Protein AF-A0A2V2UPK4-F1 (afdb_monomer_lite)

Organism: Trypanosoma cruzi (NCBI:txid5693)

Sequence (322 aa):
MGRGPHHDGTRHGKEGRGIFRGRRGATRPYENVDGCGICCGDCSGDVADASFARGYATRARDALQEKCIRLAFRRAFPHNNRVRVHTTFLTLAGVDFILVERTITGCDDAVYRANRDVWEHVPRGQASVLIADPGEGAPRLVATLQGLRKFGQFDAPYGVVCGTPVVAVALEAIDGDCGHVTAFAHDGERFWLVGTKDVHMLVRFDVPEEDLALYGGDEGVSWRAAVPKRVASVWRDTLRALPEGRAAALHDYLSTTGRTACFDGILRECGHLVDHGPRETLRFYAVTCRGATPHEGLCADPASSMAALQSFGLDVVTPQPQ

InterPro domains:
  IPR057680 Domain of unknown function DUF7920 [PF25536] (61-321)

Foldseek 3Di:
DDDDDDDDDDDDDDDDDDDDDDDDDDDDDDDDDDDDDDDDDDDPPPVVVVVVVVVVVVVVVVVLLVLVQCVQAVDDDPPDPQWDWDWDWDADPNFTKIKIWIAGDDDPLVSCQVDVVCLQGPAQTWMWIWTDDPPPDRIHTFAIWHAFRDDDPPPRPRDDPAPDDDFDKDWDDDQFFKKKWAWADDPNWIWIWIFGSGDTFIATLLRDVVSLVRQDDDDPDDPRSVRRSVRSVQVNVQLVPWPPCLSVVVNCVRHVQSKMWMWGWPDPPPPGPDPPDDDIHTETQFIAGPPDGSHNDRGPDRQVGQVVCVVSVHHYTHMDTD

Structure (mmCIF, N/CA/C/O backbone):
data_AF-A0A2V2UPK4-F1
#
_entry.id   AF-A0A2V2UPK4-F1
#
loop_
_atom_site.group_PDB
_atom_site.id
_atom_site.type_symbol
_atom_site.label_atom_id
_atom_site.label_alt_id
_atom_site.label_comp_id
_atom_site.label_asym_id
_atom_site.label_entity_id
_atom_site.label_seq_id
_atom_site.pdbx_PDB_ins_code
_atom_site.Cartn_x
_atom_site.Cartn_y
_atom_site.Cartn_z
_atom_site.occupancy
_atom_site.B_iso_or_equiv
_atom_site.auth_seq_id
_atom_site.auth_comp_id
_atom_site.auth_asym_id
_atom_site.auth_atom_id
_atom_site.pdbx_PDB_model_num
ATOM 1 N N . MET A 1 1 ? 60.854 22.303 -32.333 1.00 34.56 1 MET A N 1
ATOM 2 C CA . MET A 1 1 ? 60.617 23.703 -32.755 1.00 34.56 1 MET A CA 1
ATOM 3 C C . MET A 1 1 ? 59.104 23.887 -32.810 1.00 34.56 1 MET A C 1
ATOM 5 O O . MET A 1 1 ? 58.491 23.052 -33.446 1.00 34.56 1 MET A O 1
ATOM 9 N N . GLY A 1 2 ? 58.393 24.808 -32.164 1.00 32.81 2 GLY A N 1
ATOM 10 C CA . GLY A 1 2 ? 58.621 25.817 -31.124 1.00 32.81 2 GLY A CA 1
ATOM 11 C C . GLY A 1 2 ? 57.217 26.222 -30.606 1.00 32.81 2 GLY A C 1
ATOM 12 O O . GLY A 1 2 ? 56.290 26.274 -31.401 1.00 32.81 2 GLY A O 1
ATOM 13 N N . ARG A 1 3 ? 57.004 26.181 -29.281 1.00 29.84 3 ARG A N 1
ATOM 14 C CA . ARG A 1 3 ? 56.559 27.261 -28.356 1.00 29.84 3 ARG A CA 1
ATOM 15 C C . ARG A 1 3 ? 55.213 27.973 -28.652 1.00 29.84 3 ARG A C 1
ATOM 17 O O . ARG A 1 3 ? 55.019 28.498 -29.736 1.00 29.84 3 ARG A O 1
ATOM 24 N N . GLY A 1 4 ? 54.349 28.011 -27.619 1.00 28.00 4 GLY A N 1
ATOM 25 C CA . GLY A 1 4 ? 53.019 28.664 -27.548 1.00 28.00 4 GLY A CA 1
ATOM 26 C C . GLY A 1 4 ? 53.036 30.206 -27.474 1.00 28.00 4 GLY A C 1
ATOM 27 O O . GLY A 1 4 ? 54.005 30.792 -27.956 1.00 28.00 4 GLY A O 1
ATOM 28 N N . PRO A 1 5 ? 52.018 30.880 -26.876 1.00 42.81 5 PRO A N 1
ATOM 29 C CA . PRO A 1 5 ? 51.731 30.739 -25.435 1.00 42.81 5 PRO A CA 1
ATOM 30 C C . PRO A 1 5 ? 50.242 30.800 -24.985 1.00 42.81 5 PRO A C 1
ATOM 32 O O . PRO A 1 5 ? 49.326 31.057 -25.759 1.00 42.81 5 PRO A O 1
ATOM 35 N N . HIS A 1 6 ? 50.062 30.559 -23.678 1.00 33.62 6 HIS A N 1
ATOM 36 C CA . HIS A 1 6 ? 48.884 30.775 -22.818 1.00 33.62 6 HIS A CA 1
ATOM 37 C C . HIS A 1 6 ? 48.591 32.262 -22.518 1.00 33.62 6 HIS A C 1
ATOM 3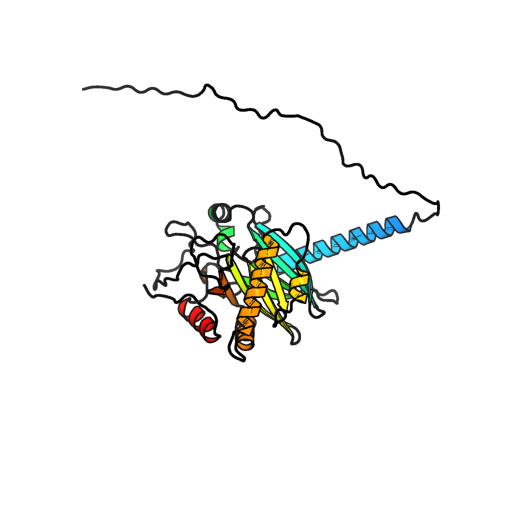9 O O . HIS A 1 6 ? 49.529 33.049 -22.525 1.00 33.62 6 HIS A O 1
ATOM 45 N N . HIS A 1 7 ? 47.339 32.585 -22.143 1.00 31.38 7 HIS A N 1
ATOM 46 C CA . HIS A 1 7 ? 46.872 33.452 -21.020 1.00 31.38 7 HIS A CA 1
ATOM 47 C C . HIS A 1 7 ? 45.317 33.420 -21.029 1.00 31.38 7 HIS A C 1
ATOM 49 O O . HIS A 1 7 ? 44.731 33.524 -22.099 1.00 31.38 7 HIS A O 1
ATOM 55 N N . ASP A 1 8 ? 44.582 32.980 -20.000 1.00 28.95 8 ASP A N 1
ATOM 56 C CA . ASP A 1 8 ? 44.314 33.504 -18.641 1.00 28.95 8 ASP A CA 1
ATOM 57 C C . ASP A 1 8 ? 43.308 34.683 -18.581 1.00 28.95 8 ASP A C 1
ATOM 59 O O . ASP A 1 8 ? 43.414 35.634 -19.348 1.00 28.95 8 ASP A O 1
ATOM 63 N N . GLY A 1 9 ? 42.365 34.620 -17.627 1.00 25.42 9 GLY A N 1
ATOM 64 C CA . GLY A 1 9 ? 41.727 35.809 -17.038 1.00 25.42 9 GLY A CA 1
ATOM 65 C C . GLY A 1 9 ? 40.275 36.188 -17.397 1.00 25.42 9 GLY A C 1
ATOM 66 O O . GLY A 1 9 ? 40.021 36.954 -18.314 1.00 25.42 9 GLY A O 1
ATOM 67 N N . THR A 1 10 ? 39.341 35.786 -16.524 1.00 25.92 10 THR A N 1
ATOM 68 C CA . THR A 1 10 ? 38.314 36.627 -15.840 1.00 25.92 10 THR A CA 1
ATOM 69 C C . THR A 1 10 ? 37.353 37.596 -16.576 1.00 25.92 10 THR A C 1
ATOM 71 O O . THR A 1 10 ? 37.727 38.666 -17.026 1.00 25.92 10 THR A O 1
ATOM 74 N N . ARG A 1 11 ? 36.050 37.286 -16.411 1.00 28.55 11 ARG A N 1
ATOM 75 C CA . ARG A 1 11 ? 34.909 38.108 -15.909 1.00 28.55 11 ARG A CA 1
ATOM 76 C C . ARG A 1 11 ? 34.604 39.540 -16.435 1.00 28.55 11 ARG A C 1
ATOM 78 O O . ARG A 1 11 ? 35.336 40.483 -16.185 1.00 28.55 11 ARG A O 1
ATOM 85 N N . HIS A 1 12 ? 33.310 39.667 -16.789 1.00 26.67 12 HIS A N 1
ATOM 86 C CA . HIS A 1 12 ? 32.324 40.750 -16.532 1.00 26.67 12 HIS A CA 1
ATOM 87 C C . HIS A 1 12 ? 32.040 41.852 -17.577 1.00 26.67 12 HIS A C 1
ATOM 89 O O . HIS A 1 12 ? 32.907 42.626 -17.951 1.00 26.67 12 HIS A O 1
ATOM 95 N N . GLY A 1 13 ? 30.732 42.024 -17.851 1.00 24.09 13 GLY A N 1
ATOM 96 C CA . GLY A 1 13 ? 30.079 43.268 -18.304 1.00 24.09 13 GLY A CA 1
ATOM 97 C C . GLY A 1 13 ? 29.045 43.033 -19.415 1.00 24.09 13 GLY A C 1
ATOM 98 O O . GLY A 1 13 ? 29.449 42.741 -20.525 1.00 24.09 13 GLY A O 1
ATOM 99 N N . LYS A 1 14 ? 27.733 42.974 -19.102 1.00 26.72 14 LYS A N 1
ATOM 100 C CA . LYS A 1 14 ? 26.709 44.036 -19.343 1.00 26.72 14 LYS A CA 1
ATOM 101 C C . LYS A 1 14 ? 26.307 44.124 -20.835 1.00 26.72 14 LYS A C 1
ATOM 103 O O . LYS A 1 14 ? 27.166 44.337 -21.661 1.00 26.72 14 LYS A O 1
ATOM 108 N N . GLU A 1 15 ? 25.066 43.906 -21.280 1.00 26.45 15 GLU A N 1
ATOM 109 C CA . GLU A 1 15 ? 23.778 44.514 -20.905 1.00 26.45 15 GLU A CA 1
ATOM 110 C C . GLU A 1 15 ? 22.612 43.684 -21.490 1.00 26.45 15 GLU A C 1
ATOM 112 O O . GLU A 1 15 ? 22.689 43.199 -22.610 1.00 26.45 15 GLU A O 1
ATOM 117 N N . GLY A 1 16 ? 21.513 43.507 -20.756 1.00 28.16 16 GLY A N 1
ATOM 118 C CA . GLY A 1 16 ? 20.231 44.050 -21.214 1.00 28.16 16 GLY A CA 1
ATOM 119 C C . GLY A 1 16 ? 19.116 43.720 -20.219 1.00 28.16 16 GLY A C 1
ATOM 120 O O . GLY A 1 16 ? 18.915 42.568 -19.846 1.00 28.16 16 GLY A O 1
ATOM 121 N N . ARG A 1 17 ? 18.466 44.771 -19.710 1.00 30.61 17 ARG A N 1
ATOM 122 C CA . ARG A 1 17 ? 17.548 44.793 -18.562 1.00 30.61 17 ARG A CA 1
ATOM 123 C C . ARG A 1 17 ? 16.091 44.623 -18.995 1.00 30.61 17 ARG A C 1
ATOM 125 O O . ARG A 1 17 ? 15.683 45.206 -19.990 1.00 30.61 17 ARG A O 1
ATOM 132 N N . GLY A 1 18 ? 15.302 43.977 -18.133 1.00 25.77 18 GLY A N 1
ATOM 133 C CA . GLY A 1 18 ? 13.841 43.889 -18.215 1.00 25.77 18 GLY A CA 1
ATOM 134 C C . GLY A 1 18 ? 13.170 43.752 -16.839 1.00 25.77 18 GLY A C 1
ATOM 135 O O . GLY A 1 18 ? 12.672 42.694 -16.501 1.00 25.77 18 GLY A O 1
ATOM 136 N N . ILE A 1 19 ? 13.239 44.824 -16.042 1.00 32.66 19 ILE A N 1
ATOM 137 C CA . ILE A 1 19 ? 12.237 45.329 -15.074 1.00 32.66 19 ILE A CA 1
ATOM 138 C C . ILE A 1 19 ? 11.543 44.322 -14.124 1.00 32.66 19 ILE A C 1
ATOM 140 O O . ILE A 1 19 ? 10.483 43.798 -14.432 1.00 32.66 19 ILE A O 1
ATOM 144 N N . PHE A 1 20 ? 12.007 44.261 -12.868 1.00 28.72 20 PHE A N 1
ATOM 145 C CA . PHE A 1 20 ? 11.112 44.171 -11.702 1.00 28.72 20 PHE A CA 1
ATOM 146 C C . PHE A 1 20 ? 11.616 45.118 -10.606 1.00 28.72 20 PHE A C 1
ATOM 148 O O . PHE A 1 20 ? 12.692 44.941 -10.032 1.00 28.72 20 PHE A O 1
ATOM 155 N N . ARG A 1 21 ? 10.857 46.194 -10.366 1.00 32.75 21 ARG A N 1
ATOM 156 C CA . ARG A 1 21 ? 11.102 47.156 -9.286 1.00 32.75 21 ARG A CA 1
ATOM 157 C C . ARG A 1 21 ? 10.690 46.523 -7.961 1.00 32.75 21 ARG A C 1
ATOM 159 O O . ARG A 1 21 ? 9.530 46.172 -7.777 1.00 32.75 21 ARG A O 1
ATOM 166 N N . GLY A 1 22 ? 11.639 46.432 -7.036 1.00 25.88 22 GLY A N 1
ATOM 167 C CA . GLY A 1 22 ? 11.374 46.071 -5.652 1.00 25.88 22 GLY A CA 1
ATOM 168 C C . GLY A 1 22 ? 10.640 47.174 -4.889 1.00 25.88 22 GLY A C 1
ATOM 169 O O . GLY A 1 22 ? 10.840 48.367 -5.128 1.00 25.88 22 GLY A O 1
ATOM 170 N N . ARG A 1 23 ? 9.850 46.756 -3.900 1.00 30.25 23 ARG A N 1
ATOM 171 C CA . ARG A 1 23 ? 9.477 47.580 -2.751 1.00 30.25 23 ARG A CA 1
ATOM 172 C C . ARG A 1 23 ? 9.892 46.841 -1.482 1.00 30.25 23 ARG A C 1
ATOM 174 O O . ARG A 1 23 ? 9.413 45.749 -1.207 1.00 30.25 23 ARG A O 1
ATOM 181 N N . ARG A 1 24 ? 10.820 47.453 -0.742 1.00 32.16 24 ARG A N 1
ATOM 182 C CA . ARG A 1 24 ? 11.104 47.148 0.664 1.00 32.16 24 ARG A CA 1
ATOM 183 C C . ARG A 1 24 ? 9.941 47.662 1.518 1.00 32.16 24 ARG A C 1
ATOM 185 O O . ARG A 1 24 ? 9.455 48.762 1.270 1.00 32.16 24 ARG A O 1
ATOM 192 N N . GLY A 1 25 ? 9.583 46.907 2.547 1.00 27.59 25 GLY A N 1
ATOM 193 C CA . GLY A 1 25 ? 8.715 47.317 3.653 1.00 27.59 25 GLY A CA 1
ATOM 194 C C . GLY A 1 25 ? 8.593 46.131 4.605 1.00 27.59 25 GLY A C 1
ATOM 195 O O . GLY A 1 25 ? 8.053 45.106 4.224 1.00 27.59 25 GLY A O 1
ATOM 196 N N . ALA A 1 26 ? 9.373 46.124 5.682 1.00 28.11 26 ALA A N 1
ATOM 197 C CA . ALA A 1 26 ? 8.928 46.515 7.020 1.00 28.11 26 ALA A CA 1
ATOM 198 C C . ALA A 1 26 ? 8.227 45.355 7.747 1.00 28.11 26 ALA A C 1
ATOM 200 O O . ALA A 1 26 ? 7.051 45.073 7.549 1.00 28.11 26 ALA A O 1
ATOM 201 N N . THR A 1 27 ? 9.004 44.705 8.611 1.00 34.31 27 THR A N 1
ATOM 202 C CA . THR A 1 27 ? 8.556 43.892 9.740 1.00 34.31 27 THR A CA 1
ATOM 203 C C . THR A 1 27 ? 7.494 44.647 10.540 1.00 34.31 27 THR A C 1
ATOM 205 O O . THR A 1 27 ? 7.766 45.733 11.055 1.00 34.31 27 THR A O 1
ATOM 208 N N . ARG A 1 28 ? 6.301 44.062 10.680 1.00 29.75 28 ARG A N 1
ATOM 209 C CA . ARG A 1 28 ? 5.356 44.382 11.756 1.00 29.75 28 ARG A CA 1
ATOM 210 C C . ARG A 1 28 ? 4.766 43.087 12.328 1.00 29.75 28 ARG A C 1
ATOM 212 O O . ARG A 1 28 ? 4.568 42.148 11.557 1.00 29.75 28 ARG A O 1
ATOM 219 N N . PRO A 1 29 ? 4.545 43.013 13.650 1.00 30.06 29 PRO A N 1
ATOM 220 C CA . PRO A 1 29 ? 3.966 41.842 14.292 1.00 30.06 29 PRO A CA 1
ATOM 221 C C . PRO A 1 29 ? 2.474 41.745 13.963 1.00 30.06 29 PRO A C 1
ATOM 223 O O . PRO A 1 29 ? 1.811 42.763 13.777 1.00 30.06 29 PRO A O 1
ATOM 226 N N . TYR A 1 30 ? 1.962 40.518 13.901 1.00 28.48 30 TYR A N 1
ATOM 227 C CA . TYR A 1 30 ? 0.529 40.247 13.856 1.00 28.48 30 TYR A CA 1
ATOM 228 C C . TYR A 1 30 ? -0.106 40.735 15.169 1.00 28.48 30 TYR A C 1
ATOM 230 O O . TYR A 1 30 ? 0.140 40.160 16.228 1.00 28.48 30 TYR A O 1
ATOM 238 N N . GLU A 1 31 ? -0.885 41.811 15.095 1.00 30.48 31 GLU A N 1
ATOM 239 C CA . GLU A 1 31 ? -1.845 42.202 16.127 1.00 30.48 31 GLU A CA 1
ATOM 240 C C . GLU A 1 31 ? -3.152 41.441 15.869 1.00 30.48 31 GLU A C 1
ATOM 242 O O . GLU A 1 31 ? -3.698 41.479 14.764 1.00 30.48 31 GLU A O 1
ATOM 247 N N . ASN A 1 32 ? -3.631 40.724 16.887 1.00 31.47 32 ASN A N 1
ATOM 248 C CA . ASN A 1 32 ? -4.960 40.122 16.903 1.00 31.47 32 ASN A CA 1
ATOM 249 C C . ASN A 1 32 ? -6.010 41.236 16.937 1.00 31.47 32 ASN A C 1
ATOM 251 O O . ASN A 1 32 ? -5.992 42.077 17.836 1.00 31.47 32 ASN A O 1
ATOM 255 N N . VAL A 1 33 ? -6.936 41.215 15.982 1.00 32.28 33 VAL A N 1
ATOM 256 C CA . VAL A 1 33 ? -8.135 42.054 15.992 1.00 32.28 33 VAL A CA 1
ATOM 257 C C . VAL A 1 33 ? -9.316 41.151 16.327 1.00 32.28 33 VAL A C 1
ATOM 259 O O . VAL A 1 33 ? -9.976 40.631 15.434 1.00 32.28 33 VAL A O 1
ATOM 262 N N . ASP A 1 34 ? -9.561 40.964 17.622 1.00 34.03 34 ASP A N 1
ATOM 263 C CA . ASP A 1 34 ? -10.855 40.500 18.119 1.00 34.03 34 ASP A CA 1
ATOM 264 C C . ASP A 1 34 ? -11.701 41.732 18.434 1.00 34.03 34 ASP A C 1
ATOM 266 O O . ASP A 1 34 ? -11.395 42.522 19.329 1.00 34.03 34 ASP A O 1
ATOM 270 N N . GLY A 1 35 ? -12.764 41.909 17.659 1.00 29.42 35 GLY A N 1
ATOM 271 C CA . GLY A 1 35 ? -13.775 42.925 17.883 1.00 29.42 35 GLY A CA 1
ATOM 272 C C . GLY A 1 35 ? -15.155 42.292 17.916 1.00 29.42 35 GLY A C 1
ATOM 273 O O . GLY A 1 35 ? -15.754 42.084 16.868 1.00 29.42 35 GLY A O 1
ATOM 274 N N . CYS A 1 36 ? -15.681 42.043 19.115 1.00 29.17 36 CYS A N 1
ATOM 275 C CA . CYS A 1 36 ? -17.098 42.239 19.417 1.00 29.17 36 CYS A CA 1
ATOM 276 C C . CYS A 1 36 ? -17.257 42.372 20.936 1.00 29.17 36 CYS A C 1
ATOM 278 O O . CYS A 1 36 ? -16.876 41.480 21.691 1.00 29.17 36 CYS A O 1
ATOM 280 N N . GLY A 1 37 ? -17.750 43.525 21.384 1.00 29.98 37 GLY A N 1
ATOM 281 C CA . GLY A 1 37 ? -18.011 43.781 22.793 1.00 29.98 37 GLY A CA 1
ATOM 282 C C . GLY A 1 37 ? -19.292 43.106 23.271 1.00 29.98 37 GLY A C 1
ATOM 283 O O . GLY A 1 37 ? -20.192 42.854 22.475 1.00 29.98 37 GLY A O 1
ATOM 284 N N . ILE A 1 38 ? -19.377 42.890 24.586 1.00 33.56 38 ILE A N 1
ATOM 285 C CA . ILE A 1 38 ? -20.431 43.390 25.489 1.00 33.56 38 ILE A CA 1
ATOM 286 C C . ILE A 1 38 ? -20.425 42.570 26.798 1.00 33.56 38 ILE A C 1
ATOM 288 O O . ILE A 1 38 ? -20.391 41.346 26.787 1.00 33.56 38 ILE A O 1
ATOM 292 N N . CYS A 1 39 ? -20.551 43.320 27.898 1.00 29.86 39 CYS A N 1
ATOM 293 C CA . CYS A 1 39 ? -20.940 42.951 29.265 1.00 29.86 39 CYS A CA 1
ATOM 294 C C . CYS A 1 39 ? -19.906 42.345 30.226 1.00 29.86 39 CYS A C 1
ATOM 296 O O . CYS A 1 39 ? -19.401 41.240 30.074 1.00 29.86 39 CYS A O 1
ATOM 298 N N . CYS A 1 40 ? -19.702 43.111 31.298 1.00 40.69 40 CYS A N 1
ATOM 299 C CA . CYS A 1 40 ? -19.010 42.786 32.530 1.00 40.69 40 CYS A CA 1
ATOM 300 C C . CYS A 1 40 ? -19.630 41.566 33.232 1.00 40.69 40 CYS A C 1
ATOM 302 O O . CYS A 1 40 ? -20.842 41.518 33.440 1.00 40.69 40 CYS A O 1
ATOM 304 N N . GLY A 1 41 ? -18.775 40.647 33.672 1.00 33.09 41 GLY A N 1
ATOM 305 C CA . GLY A 1 41 ? -19.085 39.584 34.623 1.00 33.09 41 GLY A CA 1
ATOM 306 C C . GLY A 1 41 ? -17.787 38.883 35.017 1.00 33.09 41 GLY A C 1
ATOM 307 O O . GLY A 1 41 ? -17.068 38.396 34.149 1.00 33.09 41 GLY A O 1
ATOM 308 N N . ASP A 1 42 ? -17.450 38.910 36.304 1.00 42.44 42 ASP A N 1
ATOM 309 C CA . ASP A 1 42 ? -16.240 38.314 36.878 1.00 42.44 42 ASP A CA 1
ATOM 310 C C . ASP A 1 42 ? -16.139 36.804 36.587 1.00 42.44 42 ASP A C 1
ATOM 312 O O . ASP A 1 42 ? -16.823 36.006 37.220 1.00 42.44 42 ASP A O 1
ATOM 316 N N . CYS A 1 43 ? -15.237 36.406 35.682 1.00 41.22 43 CYS A N 1
ATOM 317 C CA . CYS A 1 43 ? -14.849 35.006 35.434 1.00 41.22 43 CYS A CA 1
ATOM 318 C C . CYS A 1 43 ? -13.335 34.900 35.152 1.00 41.22 43 CYS A C 1
ATOM 320 O O . CYS A 1 43 ? -12.895 34.388 34.124 1.00 41.22 43 CYS A O 1
ATOM 322 N N . SER A 1 44 ? -12.503 35.416 36.058 1.00 46.25 44 SER A N 1
ATOM 323 C CA . SER A 1 44 ? -11.034 35.414 35.919 1.00 46.25 44 SER A CA 1
ATOM 324 C C . SER A 1 44 ? -10.377 34.051 36.212 1.00 46.25 44 SER A C 1
ATOM 326 O O . SER A 1 44 ? -9.174 33.903 36.012 1.00 46.25 44 SER A O 1
ATOM 328 N N . GLY A 1 45 ? -11.143 33.060 36.689 1.00 47.28 45 GLY A N 1
ATOM 329 C CA . GLY A 1 45 ? -10.654 31.714 37.027 1.00 47.28 45 GLY A CA 1
ATOM 330 C C . GLY A 1 45 ? -10.670 30.712 35.865 1.00 47.28 45 GLY A C 1
ATOM 331 O O . GLY A 1 45 ? -9.762 29.894 35.752 1.00 47.28 45 GLY A O 1
ATOM 332 N N . ASP A 1 46 ? -11.635 30.818 34.946 1.00 50.47 46 ASP A N 1
ATOM 333 C CA . ASP A 1 46 ? -11.907 29.755 33.961 1.00 50.47 46 ASP A CA 1
ATOM 334 C C . ASP A 1 46 ? -10.984 29.796 32.729 1.00 50.47 46 ASP A C 1
ATOM 336 O O . ASP A 1 46 ? -10.698 28.776 32.098 1.00 50.47 46 ASP A O 1
ATOM 340 N N . VAL A 1 47 ? -10.463 30.976 32.378 1.00 54.16 47 VAL A N 1
ATOM 341 C CA . VAL A 1 47 ? -9.602 31.153 31.194 1.00 54.16 47 VAL A CA 1
ATOM 342 C C . VAL A 1 47 ? -8.199 30.575 31.428 1.00 54.16 47 VAL A C 1
ATOM 344 O O . VAL A 1 47 ? -7.602 29.993 30.514 1.00 54.16 47 VAL A O 1
ATOM 347 N N . ALA A 1 48 ? -7.686 30.688 32.657 1.00 55.84 48 ALA A N 1
ATOM 348 C CA . ALA A 1 48 ? -6.394 30.136 33.054 1.00 55.84 48 ALA A CA 1
ATOM 349 C C . ALA A 1 48 ? -6.428 28.599 33.061 1.00 55.84 48 ALA A C 1
ATOM 351 O O . ALA A 1 48 ? -5.561 27.977 32.441 1.00 55.84 48 ALA A O 1
ATOM 352 N N . ASP A 1 49 ? -7.473 27.999 33.637 1.00 58.62 49 ASP A N 1
ATOM 353 C CA . ASP A 1 49 ? -7.665 26.544 33.669 1.00 58.62 49 ASP A CA 1
ATOM 354 C C . ASP A 1 49 ? -7.866 25.953 32.269 1.00 58.62 49 ASP A C 1
ATOM 356 O O . ASP A 1 49 ? -7.230 24.959 31.912 1.00 58.62 49 ASP A O 1
ATOM 360 N N . ALA A 1 50 ? -8.644 26.613 31.405 1.00 60.56 50 ALA A N 1
ATOM 361 C CA . ALA A 1 50 ? -8.802 26.185 30.016 1.00 60.56 50 ALA A CA 1
ATOM 362 C C . ALA A 1 50 ? -7.497 26.298 29.203 1.00 60.56 50 ALA A C 1
ATOM 364 O O . ALA A 1 50 ? -7.262 25.518 28.276 1.00 60.56 50 ALA A O 1
ATOM 365 N N . SER A 1 51 ? -6.636 27.278 29.499 1.00 62.66 51 SER A N 1
ATOM 366 C CA . SER A 1 51 ? -5.316 27.403 28.860 1.00 62.66 51 SER A CA 1
ATOM 367 C C . SER A 1 51 ? -4.341 26.322 29.344 1.00 62.66 51 SER A C 1
ATOM 369 O O . SER A 1 51 ? -3.616 25.735 28.537 1.00 62.66 51 SER A O 1
ATOM 371 N N . PHE A 1 52 ? -4.384 25.992 30.637 1.00 61.06 52 PHE A N 1
ATOM 372 C CA . PHE A 1 52 ? -3.546 24.970 31.251 1.00 61.06 52 PHE A CA 1
ATOM 373 C C . PHE A 1 52 ? -3.949 23.563 30.794 1.00 61.06 52 PHE A C 1
ATOM 375 O O . PHE A 1 52 ? -3.088 22.784 30.381 1.00 61.06 52 PHE A O 1
ATOM 382 N N . ALA A 1 53 ? -5.252 23.268 30.758 1.00 60.34 53 ALA A N 1
ATOM 383 C CA . ALA A 1 53 ? -5.806 22.020 30.238 1.00 60.34 53 ALA A CA 1
ATOM 384 C C . ALA A 1 53 ? -5.480 21.823 28.750 1.00 60.34 53 ALA A C 1
ATOM 386 O O . ALA A 1 53 ? -5.037 20.744 28.353 1.00 60.34 53 ALA A O 1
ATOM 387 N N . ARG A 1 54 ? -5.593 22.880 27.928 1.00 63.50 54 ARG A N 1
ATOM 388 C CA . ARG A 1 54 ? -5.139 22.850 26.525 1.00 63.50 54 ARG A CA 1
ATOM 389 C C . ARG A 1 54 ? -3.638 22.585 26.421 1.00 63.50 54 ARG A C 1
ATOM 391 O O . ARG A 1 54 ? -3.226 21.728 25.649 1.00 63.50 54 ARG A O 1
ATOM 398 N N . GLY A 1 55 ? -2.822 23.256 27.233 1.00 66.38 55 GLY A N 1
ATOM 399 C CA . GLY A 1 55 ? -1.375 23.034 27.272 1.00 66.38 55 GLY A CA 1
ATOM 400 C C . GLY A 1 55 ? -0.970 21.632 27.747 1.00 66.38 55 GLY A C 1
ATOM 401 O O . GLY A 1 55 ? 0.079 21.126 27.343 1.00 66.38 55 GLY A O 1
ATOM 402 N N . TYR A 1 56 ? -1.774 20.990 28.596 1.00 70.38 56 TYR A N 1
ATOM 403 C CA . TYR A 1 56 ? -1.588 19.595 28.999 1.00 70.38 56 TYR A CA 1
ATOM 404 C C . TYR A 1 56 ? -1.998 18.628 27.881 1.00 70.38 56 TYR A C 1
ATOM 406 O O . TYR A 1 56 ? -1.217 17.747 27.528 1.00 70.38 56 TYR A O 1
ATOM 414 N N . ALA A 1 57 ? -3.164 18.839 27.263 1.00 73.06 57 ALA A N 1
ATOM 415 C CA . ALA A 1 57 ? -3.659 18.023 26.155 1.00 73.06 57 ALA A CA 1
ATOM 416 C C . ALA A 1 57 ? -2.708 18.041 24.946 1.00 73.06 57 ALA A C 1
ATOM 418 O O . ALA A 1 57 ? -2.418 16.988 24.378 1.00 73.06 57 ALA A O 1
ATOM 419 N N . THR A 1 58 ? -2.151 19.207 24.596 1.00 78.50 58 THR A N 1
ATOM 420 C CA . THR A 1 58 ? -1.134 19.320 23.538 1.00 78.50 58 THR A CA 1
ATOM 421 C C . THR A 1 58 ? 0.120 18.521 23.887 1.00 78.50 58 THR A C 1
ATOM 423 O O . THR A 1 58 ? 0.561 17.701 23.091 1.00 78.50 58 THR A O 1
ATOM 426 N N . ARG A 1 59 ? 0.653 18.663 25.109 1.00 81.25 59 ARG A N 1
ATOM 427 C CA . ARG A 1 59 ? 1.840 17.907 25.549 1.00 81.25 59 ARG A CA 1
ATOM 428 C C . ARG A 1 59 ? 1.604 16.397 25.582 1.00 81.25 59 ARG A C 1
ATOM 430 O O . ARG A 1 59 ? 2.493 15.633 25.213 1.00 81.25 59 ARG A O 1
ATOM 437 N N . ALA A 1 60 ? 0.420 15.963 26.009 1.00 81.75 60 ALA A N 1
ATOM 438 C CA . ALA A 1 60 ? 0.037 14.556 26.001 1.00 81.75 60 ALA A CA 1
ATOM 439 C C . ALA A 1 60 ? -0.036 14.006 24.567 1.00 81.75 60 ALA A C 1
ATOM 441 O O . ALA A 1 60 ? 0.485 12.921 24.298 1.00 81.75 60 ALA A O 1
ATOM 442 N N . ARG A 1 61 ? -0.604 14.780 23.634 1.00 82.88 61 ARG A N 1
ATOM 443 C CA . ARG A 1 61 ? -0.660 14.436 22.208 1.00 82.88 61 ARG A CA 1
ATOM 444 C C . ARG A 1 61 ? 0.729 14.363 21.579 1.00 82.88 61 ARG A C 1
ATOM 446 O O . ARG A 1 61 ? 1.013 13.382 20.898 1.00 82.88 61 ARG A O 1
ATOM 453 N N . 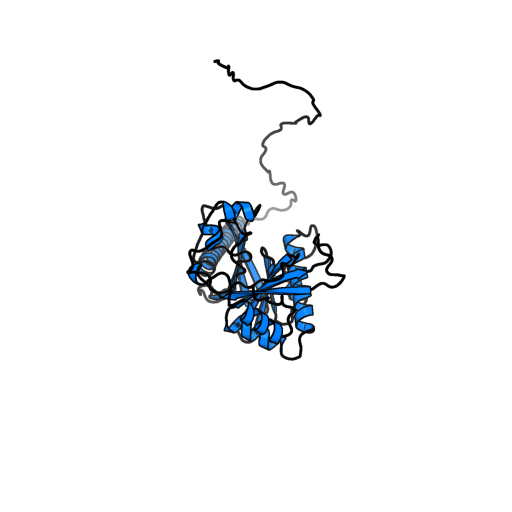ASP A 1 62 ? 1.600 15.329 21.846 1.00 85.75 62 ASP A N 1
ATOM 454 C CA . ASP A 1 62 ? 2.974 15.335 21.332 1.00 85.75 62 ASP A CA 1
ATOM 455 C C . ASP A 1 62 ? 3.766 14.129 21.864 1.00 85.75 62 ASP A C 1
ATOM 457 O O . ASP A 1 62 ? 4.455 13.435 21.115 1.00 85.75 62 ASP A O 1
ATOM 461 N N . ALA A 1 63 ? 3.618 13.810 23.156 1.00 87.00 63 ALA A N 1
ATOM 462 C CA . ALA A 1 63 ? 4.244 12.636 23.759 1.00 87.00 63 ALA A CA 1
ATOM 463 C C . ALA A 1 63 ? 3.721 11.321 23.158 1.00 87.00 63 ALA A C 1
ATOM 465 O O . ALA A 1 63 ? 4.493 10.376 22.964 1.00 87.00 63 ALA A O 1
ATOM 466 N N . LEU A 1 64 ? 2.421 11.249 22.854 1.00 88.44 64 LEU A N 1
ATOM 467 C CA . LEU A 1 64 ? 1.806 10.115 22.171 1.00 88.44 64 LEU A CA 1
ATOM 468 C C . LEU A 1 64 ? 2.329 9.976 20.737 1.00 88.44 64 LEU A C 1
ATOM 470 O O . LEU A 1 64 ? 2.726 8.877 20.349 1.00 88.44 64 LEU A O 1
ATOM 474 N N . GLN A 1 65 ? 2.385 11.072 19.974 1.00 90.12 65 GLN A N 1
ATOM 475 C CA . GLN A 1 65 ? 2.943 11.091 18.619 1.00 90.12 65 GLN A CA 1
ATOM 476 C C . GLN A 1 65 ? 4.379 10.578 18.620 1.00 90.12 65 GLN A C 1
ATOM 478 O O . GLN A 1 65 ? 4.704 9.648 17.890 1.00 90.12 65 GLN A O 1
ATOM 483 N N . GLU A 1 66 ? 5.220 11.107 19.500 1.00 90.25 66 GLU A N 1
ATOM 484 C CA . GLU A 1 66 ? 6.620 10.712 19.608 1.00 90.25 66 GLU A CA 1
ATOM 485 C C . GLU A 1 66 ? 6.778 9.219 19.977 1.00 90.25 66 GLU A C 1
ATOM 487 O O . GLU A 1 66 ? 7.615 8.511 19.409 1.00 90.25 66 GLU A O 1
ATOM 492 N N . LYS A 1 67 ? 5.933 8.684 20.875 1.00 90.88 67 LYS A N 1
ATOM 493 C CA . LYS A 1 67 ? 5.876 7.234 21.150 1.00 90.88 67 LYS A CA 1
ATOM 494 C C . LYS A 1 67 ? 5.488 6.438 19.898 1.00 90.88 67 LYS A C 1
ATOM 496 O O . LYS A 1 67 ? 6.155 5.451 19.587 1.00 90.88 67 LYS A O 1
ATOM 501 N N . CYS A 1 68 ? 4.459 6.871 19.172 1.00 93.69 68 CYS A N 1
ATOM 502 C CA . CYS A 1 68 ? 3.996 6.211 17.950 1.00 93.69 68 CYS A CA 1
ATOM 503 C C . CYS A 1 68 ? 5.062 6.226 16.851 1.00 93.69 68 CYS A C 1
ATOM 505 O O . CYS A 1 68 ? 5.273 5.209 16.200 1.00 93.69 68 CYS A O 1
ATOM 507 N N . ILE A 1 69 ? 5.785 7.337 16.679 1.00 93.69 69 ILE A N 1
ATOM 508 C CA . ILE A 1 69 ? 6.863 7.471 15.691 1.00 93.69 69 ILE A CA 1
ATOM 509 C C . ILE A 1 69 ? 7.993 6.480 15.978 1.00 93.69 69 ILE A C 1
ATOM 511 O O . ILE A 1 69 ? 8.465 5.809 15.059 1.00 93.69 69 ILE A O 1
ATOM 515 N N . ARG A 1 70 ? 8.394 6.335 17.247 1.00 92.00 70 ARG A N 1
ATOM 516 C CA . ARG A 1 70 ? 9.423 5.362 17.650 1.00 92.00 70 ARG A CA 1
ATOM 517 C C . ARG A 1 70 ? 8.980 3.911 17.468 1.00 92.00 70 ARG A C 1
ATOM 519 O O . ARG A 1 70 ? 9.806 3.064 17.138 1.00 92.00 70 ARG A O 1
ATOM 526 N N . LEU A 1 71 ? 7.694 3.624 17.671 1.00 92.81 71 LEU A N 1
ATOM 527 C CA . LEU A 1 71 ? 7.120 2.298 17.423 1.00 92.81 71 LEU A CA 1
ATOM 528 C C . LEU A 1 71 ? 7.001 1.989 15.925 1.00 92.81 71 LEU A C 1
ATOM 530 O O . LEU A 1 71 ? 7.305 0.874 15.506 1.00 92.81 71 LEU A O 1
ATOM 534 N N . ALA A 1 72 ? 6.593 2.975 15.124 1.00 93.62 72 ALA A N 1
ATOM 535 C CA . ALA A 1 72 ? 6.452 2.861 13.676 1.00 93.62 72 ALA A CA 1
ATOM 536 C C . ALA A 1 72 ? 7.807 2.653 12.991 1.00 93.62 72 ALA A C 1
ATOM 538 O O . ALA A 1 72 ? 7.951 1.799 12.114 1.00 93.62 72 ALA A O 1
ATOM 539 N N . PHE A 1 73 ? 8.825 3.415 13.403 1.00 92.31 73 PHE A N 1
ATOM 540 C CA . PHE A 1 73 ? 10.110 3.429 12.724 1.00 92.31 73 PHE A CA 1
ATOM 541 C C . PHE A 1 73 ? 11.293 3.324 13.685 1.00 92.31 73 PHE A C 1
ATOM 543 O O . PHE A 1 73 ? 11.603 4.247 14.433 1.00 92.31 73 PHE A O 1
ATOM 550 N N . ARG A 1 74 ? 12.050 2.227 13.562 1.00 87.50 74 ARG A N 1
ATOM 551 C CA . ARG A 1 74 ? 13.263 1.995 14.366 1.00 87.50 74 ARG A CA 1
ATOM 552 C C . ARG A 1 74 ? 14.373 3.014 14.100 1.00 87.50 74 ARG A C 1
ATOM 554 O O . ARG A 1 74 ? 15.109 3.375 15.010 1.00 87.50 74 ARG A O 1
ATOM 561 N N . ARG A 1 75 ? 14.525 3.443 12.843 1.00 89.56 75 ARG A N 1
ATOM 562 C CA . ARG A 1 75 ? 15.570 4.384 12.415 1.00 89.56 75 ARG A CA 1
ATOM 563 C C . ARG A 1 75 ? 14.989 5.782 12.275 1.00 89.56 75 ARG A C 1
ATOM 565 O O . ARG A 1 75 ? 13.990 5.939 11.577 1.00 89.56 75 ARG A O 1
ATOM 572 N N . ALA A 1 76 ? 15.620 6.775 12.892 1.00 89.69 76 ALA A N 1
ATOM 573 C CA . ALA A 1 76 ? 15.227 8.180 12.823 1.00 89.69 76 ALA A CA 1
ATOM 574 C C . ALA A 1 76 ? 16.213 9.003 11.980 1.00 89.69 76 ALA A C 1
ATOM 576 O O . ALA A 1 76 ? 17.374 8.631 11.828 1.00 89.69 76 ALA A O 1
ATOM 577 N N . PHE A 1 77 ? 15.747 10.146 11.470 1.00 91.44 77 PHE A N 1
ATOM 578 C CA . PHE A 1 77 ? 16.530 11.054 10.623 1.00 91.44 77 PHE A CA 1
ATOM 579 C C . PHE A 1 77 ? 16.455 12.516 11.110 1.00 91.44 77 PHE A C 1
ATOM 581 O O . PHE A 1 77 ? 16.113 13.404 10.329 1.00 91.44 77 PHE A O 1
ATOM 588 N N . PRO A 1 78 ? 16.770 12.810 12.388 1.00 86.25 78 PRO A N 1
ATOM 589 C CA . PRO A 1 78 ? 16.542 14.134 12.984 1.00 86.25 78 PRO A CA 1
ATOM 590 C C . PRO A 1 78 ? 17.338 15.261 12.307 1.00 86.25 78 PRO A C 1
ATOM 592 O O . PRO A 1 78 ? 16.907 16.411 12.302 1.00 86.25 78 PRO A O 1
ATOM 595 N N . HIS A 1 79 ? 18.482 14.938 11.699 1.00 86.69 79 HIS A N 1
ATOM 596 C CA . HIS A 1 79 ? 19.341 15.903 11.006 1.00 86.69 79 HIS A CA 1
ATOM 597 C C . HIS A 1 79 ? 19.051 16.020 9.502 1.00 86.69 79 HIS A C 1
ATOM 599 O O . HIS A 1 79 ? 19.692 16.816 8.819 1.00 86.69 79 HIS A O 1
ATOM 605 N N . ASN A 1 80 ? 18.096 15.250 8.967 1.00 87.94 80 ASN A N 1
ATOM 606 C CA . ASN A 1 80 ? 17.697 15.338 7.567 1.00 87.94 80 ASN A CA 1
ATOM 607 C C . ASN A 1 80 ? 16.302 15.958 7.457 1.00 87.94 80 ASN A C 1
ATOM 609 O O . ASN A 1 80 ? 15.285 15.274 7.522 1.00 87.94 80 ASN A O 1
ATOM 613 N N . ASN A 1 81 ? 16.259 17.269 7.219 1.00 89.31 81 ASN A N 1
ATOM 614 C CA . ASN A 1 81 ? 15.012 18.019 7.070 1.00 89.31 81 ASN A CA 1
ATOM 615 C C . ASN A 1 81 ? 14.177 17.623 5.837 1.00 89.31 81 ASN A C 1
ATOM 617 O O . ASN A 1 81 ? 13.088 18.164 5.652 1.00 89.31 81 ASN A O 1
ATOM 621 N N . ARG A 1 82 ? 14.672 16.725 4.977 1.00 92.94 82 ARG A N 1
ATOM 622 C CA . ARG A 1 82 ? 13.926 16.202 3.831 1.00 92.94 82 ARG A CA 1
ATOM 623 C C . ARG A 1 82 ? 13.125 14.957 4.173 1.00 92.94 82 ARG A C 1
ATOM 625 O O . ARG A 1 82 ? 12.122 14.728 3.505 1.00 92.94 82 ARG A O 1
ATOM 632 N N . VAL A 1 83 ? 13.515 14.212 5.208 1.00 93.50 83 VAL A N 1
ATOM 633 C CA . VAL A 1 83 ? 12.746 13.078 5.732 1.00 93.50 83 VAL A CA 1
ATOM 634 C C . VAL A 1 83 ? 11.731 13.624 6.731 1.00 93.50 83 VAL A C 1
ATOM 636 O O . VAL A 1 83 ? 12.097 14.117 7.798 1.00 93.50 83 VAL A O 1
ATOM 639 N N . ARG A 1 84 ? 10.450 13.585 6.374 1.00 92.81 84 ARG A N 1
ATOM 640 C CA . ARG A 1 84 ? 9.355 14.044 7.231 1.00 92.81 84 ARG A CA 1
ATOM 641 C C . ARG A 1 84 ? 8.576 12.861 7.761 1.00 92.81 84 ARG A C 1
ATOM 643 O O . ARG A 1 84 ? 8.465 11.835 7.100 1.00 92.81 84 ARG A O 1
ATOM 650 N N . VAL A 1 85 ? 8.064 13.022 8.973 1.00 93.62 85 VAL A N 1
ATOM 651 C CA . VAL A 1 85 ? 7.142 12.076 9.585 1.00 93.62 85 VAL A CA 1
ATOM 652 C C . VAL A 1 85 ? 5.868 12.833 9.913 1.00 93.62 85 VAL A C 1
ATOM 654 O O . VAL A 1 85 ? 5.926 13.918 10.491 1.00 93.62 85 VAL A O 1
ATOM 657 N N . HIS A 1 86 ? 4.739 12.274 9.504 1.00 91.19 86 HIS A N 1
ATOM 658 C CA . HIS A 1 86 ? 3.414 12.828 9.726 1.00 91.19 86 HIS A CA 1
ATOM 659 C C . HIS A 1 86 ? 2.582 11.827 10.516 1.00 91.19 86 HIS A C 1
ATOM 661 O O . HIS A 1 86 ? 2.782 10.616 10.412 1.00 91.19 86 HIS A O 1
ATOM 667 N N . THR A 1 87 ? 1.675 12.334 11.347 1.00 92.81 87 THR A N 1
ATOM 668 C CA . THR A 1 87 ? 0.783 11.498 12.146 1.00 92.81 87 THR A CA 1
ATOM 669 C C . THR A 1 87 ? -0.646 11.968 11.969 1.00 92.81 87 THR A C 1
ATOM 671 O O . THR A 1 87 ? -0.966 13.111 12.298 1.00 92.81 87 THR A O 1
ATOM 674 N N . THR A 1 88 ? -1.491 11.067 11.487 1.00 91.94 88 THR A N 1
ATOM 675 C CA . THR A 1 88 ? -2.920 11.283 11.285 1.00 91.94 88 THR A CA 1
ATOM 676 C C . THR A 1 88 ? -3.678 10.456 12.313 1.00 91.94 88 THR A C 1
ATOM 678 O O . THR A 1 88 ? -3.423 9.265 12.467 1.00 91.94 88 THR A O 1
ATOM 681 N N . PHE A 1 89 ? -4.590 11.099 13.034 1.00 91.50 89 PHE A N 1
ATOM 682 C CA . PHE A 1 89 ? -5.487 10.446 13.983 1.00 91.50 89 PHE A CA 1
ATOM 683 C C . PHE A 1 89 ? -6.852 10.344 13.320 1.00 91.50 89 PHE A C 1
ATOM 685 O O . PHE A 1 89 ? -7.346 11.358 12.824 1.00 91.50 89 PHE A O 1
ATOM 692 N N . LEU A 1 90 ? -7.438 9.152 13.298 1.00 92.56 90 LEU A N 1
ATOM 693 C CA . LEU A 1 90 ? -8.782 8.948 12.775 1.00 92.56 90 LEU A CA 1
ATOM 694 C C . LEU A 1 90 ? -9.515 7.862 13.559 1.00 92.56 90 LEU A C 1
ATOM 696 O O . LEU A 1 90 ? -8.901 6.901 14.014 1.00 92.56 90 LEU A O 1
ATOM 700 N N . THR A 1 91 ? -10.831 7.998 13.659 1.00 93.81 91 THR A N 1
ATOM 701 C CA . THR A 1 91 ? -11.702 6.958 14.205 1.00 93.81 91 THR A CA 1
ATOM 702 C C . THR A 1 91 ? -12.388 6.249 13.046 1.00 93.81 91 THR A C 1
ATOM 704 O O . THR A 1 91 ? -13.050 6.892 12.232 1.00 93.81 91 THR A O 1
ATOM 707 N N . LEU A 1 92 ? -12.236 4.929 12.960 1.00 94.62 92 LEU A N 1
ATOM 708 C CA . LEU A 1 92 ? -12.840 4.105 11.913 1.00 94.62 92 LEU A CA 1
ATOM 709 C C . LEU A 1 92 ? -13.386 2.817 12.523 1.00 94.62 92 LEU A C 1
ATOM 711 O O . LEU A 1 92 ? -12.700 2.171 13.307 1.00 94.62 92 LEU A O 1
ATOM 715 N N . ALA A 1 93 ? -14.629 2.458 12.188 1.00 92.62 93 ALA A N 1
ATOM 716 C CA . ALA A 1 93 ? -15.329 1.315 12.788 1.00 92.62 93 ALA A CA 1
ATOM 717 C C . ALA A 1 93 ? -15.332 1.326 14.338 1.00 92.62 93 ALA A C 1
ATOM 719 O O . ALA A 1 93 ? -15.274 0.280 14.972 1.00 92.62 93 ALA A O 1
ATOM 720 N N . GLY A 1 94 ? -15.374 2.515 14.955 1.00 92.06 94 GLY A N 1
ATOM 721 C CA . GLY A 1 94 ? -15.333 2.673 16.417 1.00 92.06 94 GLY A CA 1
ATOM 722 C C . GLY A 1 94 ? -13.947 2.507 17.051 1.00 92.06 94 GLY A C 1
ATOM 723 O O . GLY A 1 94 ? -13.847 2.498 18.274 1.00 92.06 94 GLY A O 1
ATOM 724 N N . VAL A 1 95 ? -12.888 2.395 16.246 1.00 93.62 95 VAL A N 1
ATOM 725 C CA . VAL A 1 95 ? -11.505 2.225 16.705 1.00 93.62 95 VAL A CA 1
ATOM 726 C C . VAL A 1 95 ? -10.695 3.483 16.409 1.00 93.62 95 VAL A C 1
ATOM 728 O O . VAL A 1 95 ? -10.709 3.985 15.284 1.00 93.62 95 VAL A O 1
ATOM 731 N N . ASP A 1 96 ? -9.952 3.962 17.406 1.00 93.81 96 ASP A N 1
ATOM 732 C CA . ASP A 1 96 ? -9.055 5.110 17.274 1.00 93.81 96 ASP A CA 1
ATOM 733 C C . ASP A 1 96 ? -7.695 4.678 16.717 1.00 93.81 96 ASP A C 1
ATOM 735 O O . ASP A 1 96 ? -6.823 4.147 17.416 1.00 93.81 96 ASP A O 1
ATOM 739 N N . PHE A 1 97 ? -7.511 4.928 15.425 1.00 95.81 97 PHE A N 1
ATOM 740 C CA . PHE A 1 97 ? -6.283 4.647 14.706 1.00 95.81 97 PHE A CA 1
ATOM 741 C C . PHE A 1 97 ? -5.350 5.856 14.669 1.00 95.81 97 PHE A C 1
ATOM 743 O O . PHE A 1 97 ? -5.748 7.018 14.551 1.00 95.81 97 PHE A O 1
ATOM 750 N N . ILE A 1 98 ? -4.060 5.545 14.696 1.00 95.69 98 ILE A N 1
ATOM 751 C CA . ILE A 1 98 ? -2.960 6.480 14.523 1.00 95.69 98 ILE A CA 1
ATOM 752 C C . ILE A 1 98 ? -2.151 5.997 13.323 1.00 95.69 98 ILE A C 1
ATOM 754 O O . ILE A 1 98 ? -1.433 4.998 13.399 1.00 95.69 98 ILE A O 1
ATOM 758 N N . LEU A 1 99 ? -2.266 6.706 12.206 1.00 95.81 99 LEU A N 1
ATOM 759 C CA . LEU A 1 99 ? -1.458 6.475 11.019 1.00 95.81 99 LEU A CA 1
ATOM 760 C C . LEU A 1 99 ? -0.179 7.306 11.124 1.00 95.81 99 LEU A C 1
ATOM 762 O O . LEU A 1 99 ? -0.237 8.527 11.245 1.00 95.81 99 LEU A O 1
ATOM 766 N N . VAL A 1 100 ? 0.977 6.652 11.075 1.00 96.44 100 VAL A N 1
ATOM 767 C CA . VAL A 1 100 ? 2.288 7.304 11.068 1.00 96.44 100 VAL A CA 1
ATOM 768 C C . VAL A 1 100 ? 2.943 7.069 9.716 1.00 96.44 100 VAL A C 1
ATOM 770 O O . VAL A 1 100 ? 3.256 5.933 9.366 1.00 96.44 100 VAL A O 1
ATOM 773 N N . GLU A 1 101 ? 3.179 8.140 8.968 1.00 95.38 101 GLU A N 1
ATOM 774 C CA . GLU A 1 101 ? 3.725 8.092 7.610 1.00 95.38 101 GLU A CA 1
ATOM 775 C C . GLU A 1 101 ? 5.085 8.764 7.560 1.00 95.38 101 GLU A C 1
ATOM 777 O O . GLU A 1 101 ? 5.316 9.775 8.225 1.00 95.38 101 GLU A O 1
ATOM 782 N N . ARG A 1 102 ? 5.989 8.224 6.746 1.00 93.81 102 ARG A N 1
ATOM 783 C CA . ARG A 1 102 ? 7.271 8.848 6.449 1.00 93.81 102 ARG A CA 1
ATOM 784 C C . ARG A 1 102 ? 7.355 9.182 4.973 1.00 93.81 102 ARG A C 1
ATOM 786 O O . ARG A 1 102 ? 7.220 8.307 4.125 1.00 93.81 102 ARG A O 1
ATOM 793 N N . THR A 1 103 ? 7.659 10.443 4.694 1.00 91.50 103 THR A N 1
ATOM 794 C CA . THR A 1 103 ? 7.732 10.988 3.340 1.00 91.50 103 THR A CA 1
ATOM 795 C C . THR A 1 103 ? 9.067 11.674 3.093 1.00 91.50 103 THR A C 1
ATOM 797 O O . THR A 1 103 ? 9.752 12.134 4.015 1.00 91.50 103 THR A O 1
ATOM 800 N N . ILE A 1 104 ? 9.447 11.745 1.821 1.00 91.50 104 ILE A N 1
ATOM 801 C CA . ILE A 1 104 ? 10.573 12.549 1.358 1.00 91.50 104 ILE A CA 1
ATOM 802 C C . ILE A 1 104 ? 10.019 13.836 0.753 1.00 91.50 104 ILE A C 1
ATOM 804 O O . ILE A 1 104 ? 9.059 13.831 -0.007 1.00 91.50 104 ILE A O 1
ATOM 808 N N . THR A 1 105 ? 10.611 14.973 1.113 1.00 88.94 105 THR A N 1
ATOM 809 C CA . THR A 1 105 ? 10.174 16.287 0.628 1.00 88.94 105 THR A CA 1
ATOM 810 C C . THR A 1 105 ? 11.193 16.919 -0.314 1.00 88.94 105 THR A C 1
ATOM 812 O O . THR A 1 105 ? 12.375 17.076 0.004 1.00 88.94 105 THR A O 1
ATOM 815 N N . GLY A 1 106 ? 10.716 17.372 -1.474 1.00 86.12 106 GLY A N 1
ATOM 816 C CA . GLY A 1 106 ? 11.540 17.938 -2.542 1.00 86.12 106 GLY A CA 1
ATOM 817 C C . GLY A 1 106 ? 11.781 16.937 -3.669 1.00 86.12 106 GLY A C 1
ATOM 818 O O . GLY A 1 106 ? 10.973 16.046 -3.887 1.00 86.12 106 GLY A O 1
ATOM 819 N N . CYS A 1 107 ? 12.878 17.109 -4.408 1.00 86.56 107 CYS A N 1
ATOM 820 C CA . CYS A 1 107 ? 13.251 16.180 -5.471 1.00 86.56 107 CYS A CA 1
ATOM 821 C C . CYS A 1 107 ? 13.792 14.879 -4.859 1.00 86.56 107 CYS A C 1
ATOM 823 O O . CYS A 1 107 ? 14.936 14.858 -4.397 1.00 86.56 107 CYS A O 1
ATOM 825 N N . ASP A 1 108 ? 12.971 13.823 -4.852 1.00 83.31 108 ASP A N 1
ATOM 826 C CA . ASP A 1 108 ? 13.304 12.502 -4.295 1.00 83.31 108 ASP A CA 1
ATOM 827 C C . ASP A 1 108 ? 14.686 12.021 -4.753 1.00 83.31 108 ASP A C 1
ATOM 829 O O . ASP A 1 108 ? 15.510 11.623 -3.930 1.00 83.31 108 ASP A O 1
ATOM 833 N N . ASP A 1 109 ? 14.977 12.118 -6.053 1.00 85.50 109 ASP A N 1
ATOM 834 C CA . ASP A 1 109 ? 16.242 11.661 -6.636 1.00 85.50 109 ASP A CA 1
ATOM 835 C C . ASP A 1 109 ? 17.452 12.351 -6.014 1.00 85.50 109 ASP A C 1
ATOM 837 O O . ASP A 1 109 ? 18.445 11.696 -5.692 1.00 85.50 109 ASP A O 1
ATOM 841 N N . ALA A 1 110 ? 17.364 13.664 -5.795 1.00 87.38 110 ALA A N 1
ATOM 842 C CA . ALA A 1 110 ? 18.436 14.427 -5.173 1.00 87.38 110 ALA A CA 1
ATOM 843 C C . ALA A 1 110 ? 18.633 14.022 -3.705 1.00 87.38 110 ALA A C 1
ATOM 845 O O . ALA A 1 110 ? 19.770 13.862 -3.262 1.00 87.38 110 ALA A O 1
ATOM 846 N N . VAL A 1 111 ? 17.540 13.818 -2.961 1.00 89.25 111 VAL A N 1
ATOM 847 C CA . VAL A 1 111 ? 17.592 13.434 -1.541 1.00 89.25 111 VAL A CA 1
ATOM 848 C C . VAL A 1 111 ? 18.210 12.050 -1.377 1.00 89.25 111 VAL A C 1
ATOM 850 O O . VAL A 1 111 ? 19.149 11.881 -0.598 1.00 89.25 111 VAL A O 1
ATOM 853 N N . TYR A 1 112 ? 17.721 11.074 -2.141 1.00 90.75 112 TYR A N 1
ATOM 854 C CA . TYR A 1 112 ? 18.223 9.708 -2.089 1.00 90.75 112 TYR A CA 1
ATOM 855 C C . TYR A 1 112 ? 19.667 9.609 -2.580 1.00 90.75 112 TYR A C 1
ATOM 857 O O . TYR A 1 112 ? 20.468 8.905 -1.976 1.00 90.75 112 TYR A O 1
ATOM 865 N N . ARG A 1 113 ? 20.038 10.328 -3.648 1.00 88.31 113 ARG A N 1
ATOM 866 C CA . ARG A 1 113 ? 21.418 10.319 -4.161 1.00 88.31 113 ARG A CA 1
ATOM 867 C C . ARG A 1 113 ? 22.412 10.926 -3.169 1.00 88.31 113 ARG A C 1
ATOM 869 O O . ARG A 1 113 ? 23.543 10.463 -3.092 1.00 88.31 113 ARG A O 1
ATOM 876 N N . ALA A 1 114 ? 22.002 11.948 -2.420 1.00 88.75 114 ALA A N 1
ATOM 877 C CA . ALA A 1 114 ? 22.879 12.650 -1.486 1.00 88.75 114 ALA A CA 1
ATOM 878 C C . ALA A 1 114 ? 23.114 11.900 -0.164 1.00 88.75 114 ALA A C 1
ATOM 880 O O . ALA A 1 114 ? 24.078 12.207 0.536 1.00 88.75 114 ALA A O 1
ATOM 881 N N . ASN A 1 115 ? 22.245 10.956 0.217 1.00 88.94 115 ASN A N 1
ATOM 882 C CA . ASN A 1 115 ? 22.319 10.310 1.525 1.00 88.94 115 ASN A CA 1
ATOM 883 C C . ASN A 1 115 ? 22.056 8.801 1.447 1.00 88.94 115 ASN A C 1
ATOM 885 O O . ASN A 1 115 ? 20.916 8.356 1.290 1.00 88.94 115 ASN A O 1
ATOM 889 N N . ARG A 1 116 ? 23.129 8.022 1.637 1.00 87.88 116 ARG A N 1
ATOM 890 C CA . ARG A 1 116 ? 23.083 6.557 1.625 1.00 87.88 116 ARG A CA 1
ATOM 891 C C . ARG A 1 116 ? 22.123 5.968 2.649 1.00 87.88 116 ARG A C 1
ATOM 893 O O . ARG A 1 116 ? 21.341 5.082 2.324 1.00 87.88 116 ARG A O 1
ATOM 900 N N . ASP A 1 117 ? 22.138 6.519 3.856 1.00 88.69 117 ASP A N 1
ATOM 901 C CA . ASP A 1 117 ? 21.310 6.026 4.950 1.00 88.69 117 ASP A CA 1
ATOM 902 C C . ASP A 1 117 ? 19.813 6.176 4.645 1.00 88.69 117 ASP A C 1
ATOM 904 O O . ASP A 1 117 ? 19.000 5.351 5.060 1.00 88.69 117 ASP A O 1
ATOM 908 N N . VAL A 1 118 ? 19.444 7.203 3.871 1.00 90.31 118 VAL A N 1
ATOM 909 C CA . VAL A 1 118 ? 18.057 7.439 3.457 1.00 90.31 118 VAL A CA 1
ATOM 910 C C . VAL A 1 118 ? 17.615 6.431 2.402 1.00 90.31 118 VAL A C 1
ATOM 912 O O . VAL A 1 118 ? 16.551 5.843 2.568 1.00 90.31 118 VAL A O 1
ATOM 915 N N . TRP A 1 119 ? 18.392 6.190 1.339 1.00 87.56 119 TRP A N 1
ATOM 916 C CA . TRP A 1 119 ? 17.954 5.243 0.301 1.00 87.56 119 TRP A CA 1
ATOM 917 C C . TRP A 1 119 ? 17.973 3.784 0.774 1.00 87.56 119 TRP A C 1
ATOM 919 O O . TRP A 1 119 ? 17.173 2.982 0.293 1.00 87.56 119 TRP A O 1
ATOM 929 N N . GLU A 1 120 ? 18.801 3.450 1.767 1.00 87.62 120 GLU A N 1
ATOM 930 C CA . GLU A 1 120 ? 18.821 2.116 2.373 1.00 87.62 120 GLU A CA 1
ATOM 931 C C . GLU A 1 120 ? 17.643 1.854 3.325 1.00 87.62 120 GLU A C 1
ATOM 933 O O . GLU A 1 120 ? 17.198 0.710 3.410 1.00 87.62 120 GLU A O 1
ATOM 938 N N . HIS A 1 121 ? 17.115 2.872 4.018 1.00 88.88 121 HIS A N 1
ATOM 939 C CA . HIS A 1 121 ? 16.161 2.666 5.124 1.00 88.88 121 HIS A CA 1
ATOM 940 C C . HIS A 1 121 ? 14.809 3.380 4.974 1.00 88.88 121 HIS A C 1
ATOM 942 O O . HIS A 1 121 ? 13.904 3.139 5.779 1.00 88.88 121 HIS A O 1
ATOM 948 N N . VAL A 1 122 ? 14.653 4.266 3.987 1.00 91.50 122 VAL A N 1
ATOM 949 C CA . VAL A 1 122 ? 13.401 4.990 3.728 1.00 91.50 122 VAL A CA 1
ATOM 950 C C . VAL A 1 122 ? 12.858 4.585 2.355 1.00 91.50 122 VAL A C 1
ATOM 952 O O . VAL A 1 122 ? 13.268 5.160 1.343 1.00 91.50 122 VAL A O 1
ATOM 955 N N . PRO A 1 123 ? 11.956 3.592 2.281 1.00 92.12 123 PRO A N 1
ATOM 956 C CA . PRO A 1 123 ? 11.313 3.238 1.026 1.00 92.12 123 PRO A CA 1
ATOM 957 C C . PRO A 1 123 ? 10.418 4.363 0.503 1.00 92.12 123 PRO A C 1
ATOM 959 O O . PRO A 1 123 ? 10.007 5.251 1.252 1.00 92.12 123 PRO A O 1
ATOM 962 N N . ARG A 1 124 ? 10.122 4.320 -0.798 1.00 91.69 124 ARG A N 1
ATOM 963 C CA . ARG A 1 124 ? 9.095 5.172 -1.404 1.00 91.69 124 ARG A CA 1
ATOM 964 C C . ARG A 1 124 ? 7.744 4.610 -0.975 1.00 91.69 124 ARG A C 1
ATOM 966 O O . ARG A 1 124 ? 7.439 3.489 -1.344 1.00 91.69 124 ARG A O 1
ATOM 973 N N . GLY A 1 125 ? 6.978 5.356 -0.179 1.00 93.50 125 GLY A N 1
ATOM 974 C CA . GLY A 1 125 ? 5.809 4.831 0.531 1.00 93.50 125 GLY A CA 1
ATOM 975 C C . GLY A 1 125 ? 6.208 4.090 1.803 1.00 93.50 125 GLY A C 1
ATOM 976 O O . GLY A 1 125 ? 6.659 2.947 1.759 1.00 93.50 125 GLY A O 1
ATOM 977 N N . GLN A 1 126 ? 6.056 4.734 2.959 1.00 95.12 126 GLN A N 1
ATOM 978 C CA . GLN A 1 126 ? 6.302 4.088 4.245 1.00 95.12 126 GLN A CA 1
ATOM 979 C C . GLN A 1 126 ? 5.280 4.553 5.275 1.00 95.12 126 GLN A C 1
ATOM 981 O O . GLN A 1 126 ? 5.231 5.733 5.616 1.00 95.12 126 GLN A O 1
ATOM 986 N N . ALA A 1 127 ? 4.500 3.616 5.803 1.00 96.50 127 ALA A N 1
ATOM 987 C CA . ALA A 1 127 ? 3.467 3.923 6.779 1.00 96.50 127 ALA A CA 1
ATOM 988 C C . ALA A 1 127 ? 3.309 2.818 7.828 1.00 96.50 127 ALA A C 1
ATOM 990 O O . ALA A 1 127 ? 3.735 1.674 7.652 1.00 96.50 127 ALA A O 1
ATOM 991 N N . SER A 1 128 ? 2.728 3.171 8.965 1.00 96.94 128 SER A N 1
ATOM 992 C CA . SER A 1 128 ? 2.421 2.265 10.068 1.00 96.94 128 SER A CA 1
ATOM 993 C C . SER A 1 128 ? 1.086 2.639 10.681 1.00 96.94 128 SER A C 1
ATOM 995 O O . SER A 1 128 ? 0.826 3.818 10.907 1.00 96.94 128 SER A O 1
ATOM 997 N N . VAL A 1 129 ? 0.261 1.637 10.965 1.00 97.50 129 VAL A N 1
ATOM 998 C CA . VAL A 1 129 ? -1.032 1.816 11.627 1.00 97.50 129 VAL A CA 1
ATOM 999 C C . VAL A 1 129 ? -0.895 1.344 13.059 1.00 97.50 129 VAL A C 1
ATOM 1001 O O . VAL A 1 129 ? -0.497 0.200 13.306 1.00 97.50 129 VAL A O 1
ATOM 1004 N N . LEU A 1 130 ? -1.219 2.223 13.997 1.00 96.69 130 LEU A N 1
ATOM 1005 C CA . LEU A 1 130 ? -1.303 1.907 15.410 1.00 96.69 130 LEU A CA 1
ATOM 1006 C C . LEU A 1 130 ? -2.732 2.105 15.901 1.00 96.69 130 LEU A C 1
ATOM 1008 O O . LEU A 1 130 ? -3.485 2.888 15.331 1.00 96.69 130 LEU A O 1
ATOM 1012 N N . ILE A 1 131 ? -3.076 1.411 16.975 1.00 94.00 131 ILE A N 1
ATOM 1013 C CA . ILE A 1 131 ? -4.321 1.614 17.713 1.00 94.00 131 ILE A CA 1
ATOM 1014 C C . ILE A 1 131 ? -3.970 2.306 19.024 1.00 94.00 131 ILE 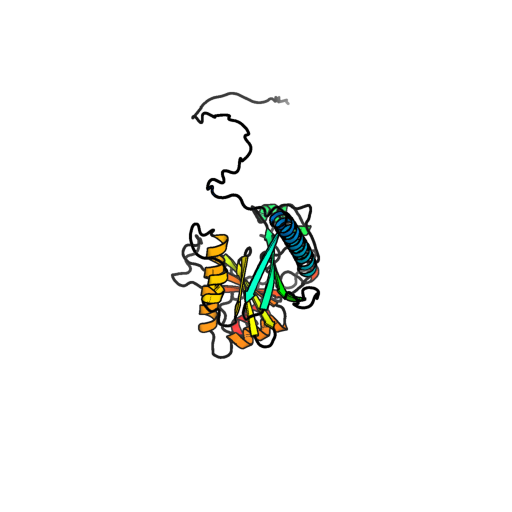A C 1
ATOM 1016 O O . ILE A 1 131 ? -3.030 1.883 19.712 1.00 94.00 131 ILE A O 1
ATOM 1020 N N . ALA A 1 132 ? -4.692 3.381 19.339 1.00 85.31 132 ALA A N 1
ATOM 1021 C CA . ALA A 1 132 ? -4.634 3.997 20.655 1.00 85.31 132 ALA A CA 1
ATOM 1022 C C . ALA A 1 132 ? -5.280 3.038 21.663 1.00 85.31 132 ALA A C 1
ATOM 1024 O O . ALA A 1 132 ? -6.420 2.625 21.475 1.00 85.31 132 ALA A O 1
ATOM 1025 N N . ASP A 1 133 ? -4.554 2.646 22.708 1.00 74.88 133 ASP A N 1
ATOM 1026 C CA . ASP A 1 133 ? -5.149 1.840 23.771 1.00 74.88 133 ASP A CA 1
ATOM 1027 C C . ASP A 1 133 ? -5.998 2.761 24.672 1.00 74.88 133 ASP A C 1
ATOM 1029 O O . ASP A 1 133 ? -5.457 3.741 25.200 1.00 74.88 133 ASP A O 1
ATOM 1033 N N . PRO A 1 134 ? -7.308 2.502 24.839 1.00 57.50 134 PRO A N 1
ATOM 1034 C CA . PRO A 1 134 ? -8.181 3.341 25.656 1.00 57.50 134 PRO A CA 1
ATOM 1035 C C . PRO A 1 134 ? -7.857 3.313 27.162 1.00 57.50 134 PRO A C 1
ATOM 1037 O O . PRO A 1 134 ? -8.351 4.175 27.888 1.00 57.50 134 PRO A O 1
ATOM 1040 N N . GLY A 1 135 ? -7.033 2.380 27.660 1.00 53.16 135 GLY A N 1
ATOM 1041 C CA . GLY A 1 135 ? -6.718 2.258 29.091 1.00 53.16 135 GLY A CA 1
ATOM 1042 C C . GLY A 1 135 ? -5.243 2.471 29.428 1.00 53.16 135 GLY A C 1
ATOM 1043 O O . GLY A 1 135 ? -4.557 1.497 29.699 1.00 53.16 135 GLY A O 1
ATOM 1044 N N . GLU A 1 136 ? -4.735 3.713 29.397 1.00 55.31 136 GLU A N 1
ATOM 1045 C CA . GLU A 1 136 ? -3.329 4.097 29.710 1.00 55.31 136 GLU A CA 1
ATOM 1046 C C . GLU A 1 136 ? -2.216 3.310 28.966 1.00 55.31 136 GLU A C 1
ATOM 1048 O O . GLU A 1 136 ? -1.019 3.551 29.166 1.00 55.31 136 GLU A O 1
ATOM 1053 N N . GLY A 1 137 ? -2.592 2.390 28.078 1.00 62.97 137 GLY A N 1
ATOM 1054 C CA . GLY A 1 137 ? -1.709 1.456 27.409 1.00 62.97 137 GLY A CA 1
ATOM 1055 C C . GLY A 1 137 ? -0.840 2.124 26.352 1.00 62.97 137 GLY A C 1
ATOM 1056 O O . GLY A 1 137 ? -1.162 3.161 25.765 1.00 62.97 137 GLY A O 1
ATOM 1057 N N . ALA A 1 138 ? 0.323 1.523 26.106 1.00 81.44 138 ALA A N 1
ATOM 1058 C CA . ALA A 1 138 ? 1.174 1.936 25.003 1.00 81.44 138 ALA A CA 1
ATOM 1059 C C . ALA A 1 138 ? 0.458 1.657 23.665 1.00 81.44 138 ALA A C 1
ATOM 1061 O O . ALA A 1 138 ? -0.113 0.577 23.508 1.00 81.44 138 ALA A O 1
ATOM 1062 N N . PRO A 1 139 ? 0.527 2.572 22.679 1.00 90.62 139 PRO A N 1
ATOM 1063 C CA . PRO A 1 139 ? -0.031 2.338 21.351 1.00 90.62 139 PRO A CA 1
ATOM 1064 C C . PRO A 1 139 ? 0.454 1.017 20.762 1.00 90.62 139 PRO A C 1
ATOM 1066 O O . PRO A 1 139 ? 1.639 0.683 20.857 1.00 90.62 139 PRO A O 1
ATOM 1069 N N . ARG A 1 140 ? -0.445 0.280 20.111 1.00 92.62 140 ARG A N 1
ATOM 1070 C CA . ARG A 1 140 ? -0.123 -1.028 19.533 1.00 92.62 140 ARG A CA 1
ATOM 1071 C C . ARG A 1 140 ? -0.009 -0.931 18.021 1.00 92.62 140 ARG A C 1
ATOM 1073 O O . ARG A 1 140 ? -0.969 -0.566 17.356 1.00 92.62 140 ARG A O 1
ATOM 1080 N N . LEU A 1 141 ? 1.147 -1.304 17.474 1.00 94.19 141 LEU A N 1
ATOM 1081 C CA . LEU A 1 141 ? 1.363 -1.412 16.030 1.00 94.19 141 LEU A CA 1
ATOM 1082 C C . LEU A 1 141 ? 0.590 -2.613 15.465 1.00 94.19 141 LEU A C 1
ATOM 1084 O O . LEU A 1 141 ? 0.890 -3.752 15.824 1.00 94.19 141 LEU A O 1
ATOM 1088 N N . VAL A 1 142 ? -0.357 -2.364 14.559 1.00 95.19 142 VAL A N 1
ATOM 1089 C CA . VAL A 1 142 ? -1.204 -3.404 13.947 1.00 95.19 142 VAL A CA 1
ATOM 1090 C C . VAL A 1 142 ? -0.882 -3.670 12.481 1.00 95.19 142 VAL A C 1
ATOM 1092 O O . VAL A 1 142 ? -1.044 -4.799 12.029 1.00 95.19 142 VAL A O 1
ATOM 1095 N N . ALA A 1 143 ? -0.344 -2.687 11.755 1.00 96.06 143 ALA A N 1
ATOM 1096 C CA . ALA A 1 143 ? 0.062 -2.870 10.364 1.00 96.06 143 ALA A CA 1
ATOM 1097 C C . ALA A 1 143 ? 1.261 -2.003 9.988 1.00 96.06 143 ALA A C 1
ATOM 1099 O O . ALA A 1 143 ? 1.498 -0.944 10.569 1.00 96.06 143 ALA A O 1
ATOM 1100 N N . THR A 1 144 ? 2.000 -2.443 8.974 1.00 96.00 144 THR A N 1
ATOM 1101 C CA . THR A 1 144 ? 3.083 -1.677 8.352 1.00 96.00 144 THR A CA 1
ATOM 1102 C C . THR A 1 144 ? 2.976 -1.789 6.843 1.00 96.00 144 THR A C 1
ATOM 1104 O O . THR A 1 144 ? 2.805 -2.892 6.324 1.00 96.00 144 THR A O 1
ATOM 1107 N N . LEU A 1 145 ? 3.152 -0.668 6.159 1.00 96.75 145 LEU A N 1
ATOM 1108 C CA . LEU A 1 145 ? 3.237 -0.575 4.711 1.00 96.75 145 LEU A CA 1
ATOM 1109 C C . LEU A 1 145 ? 4.641 -0.122 4.336 1.00 96.75 145 LEU A C 1
ATOM 1111 O O . LEU A 1 145 ? 5.148 0.869 4.870 1.00 96.75 145 LEU A O 1
ATOM 1115 N N . GLN A 1 146 ? 5.275 -0.858 3.429 1.00 94.50 146 GLN A N 1
ATOM 1116 C CA . GLN A 1 146 ? 6.603 -0.530 2.923 1.00 94.50 146 GLN A CA 1
ATOM 1117 C C . GLN A 1 146 ? 6.609 -0.692 1.410 1.00 94.50 146 GLN A C 1
ATOM 1119 O O . GLN A 1 146 ? 6.486 -1.801 0.916 1.00 94.50 146 GLN A O 1
ATOM 1124 N N . GLY A 1 147 ? 6.750 0.388 0.658 1.00 95.19 147 GLY A N 1
ATOM 1125 C CA . GLY A 1 147 ? 7.022 0.293 -0.769 1.00 95.19 147 GLY A CA 1
ATOM 1126 C C . GLY A 1 147 ? 8.465 -0.115 -1.047 1.00 95.19 147 GLY A C 1
ATOM 1127 O O . GLY A 1 147 ? 9.223 -0.508 -0.152 1.00 95.19 147 GLY A O 1
ATOM 1128 N N . LEU A 1 148 ? 8.872 -0.009 -2.308 1.00 93.19 148 LEU A N 1
ATOM 1129 C CA . LEU A 1 148 ? 10.246 -0.312 -2.694 1.00 93.19 148 LEU A CA 1
ATOM 1130 C C . LEU A 1 148 ? 11.217 0.748 -2.163 1.00 93.19 148 LEU A C 1
ATOM 1132 O O . LEU A 1 148 ? 10.963 1.957 -2.209 1.00 93.19 148 LEU A O 1
ATOM 1136 N N . ARG A 1 149 ? 12.390 0.294 -1.712 1.00 90.38 149 ARG A N 1
ATOM 1137 C CA . ARG A 1 149 ? 13.543 1.183 -1.518 1.00 90.38 149 ARG A CA 1
ATOM 1138 C C . ARG A 1 149 ? 13.922 1.832 -2.841 1.00 90.38 149 ARG A C 1
ATOM 1140 O O . ARG A 1 149 ? 13.659 1.281 -3.907 1.00 90.38 149 ARG A O 1
ATOM 1147 N N . LYS A 1 150 ? 14.533 3.017 -2.780 1.00 88.44 150 LYS A N 1
ATOM 1148 C CA . LYS A 1 150 ? 14.951 3.710 -3.998 1.00 88.44 150 LYS A CA 1
ATOM 1149 C C . LYS A 1 150 ? 15.964 2.844 -4.749 1.00 88.44 150 LYS A C 1
ATOM 1151 O O . LYS A 1 150 ? 17.003 2.487 -4.204 1.00 88.44 150 LYS A O 1
ATOM 1156 N N . PHE A 1 151 ? 15.645 2.553 -6.001 1.00 86.62 151 PHE A N 1
ATOM 1157 C CA . PHE A 1 151 ? 16.543 1.991 -7.002 1.00 86.62 151 PHE A CA 1
ATOM 1158 C C . PHE A 1 151 ? 16.624 2.966 -8.184 1.00 86.62 151 PHE A C 1
ATOM 1160 O O . PHE A 1 151 ? 15.947 4.003 -8.201 1.00 86.62 151 PHE A O 1
ATOM 1167 N N . GLY A 1 152 ? 17.497 2.688 -9.146 1.00 82.44 152 GLY A N 1
ATOM 1168 C CA . GLY A 1 152 ? 17.736 3.592 -10.264 1.00 82.44 152 GLY A CA 1
ATOM 1169 C C . GLY A 1 152 ? 18.188 2.857 -11.510 1.00 82.44 152 GLY A C 1
ATOM 1170 O O . GLY A 1 152 ? 18.196 1.632 -11.557 1.00 82.44 152 GLY A O 1
ATOM 1171 N N . GLN A 1 153 ? 18.536 3.646 -12.520 1.00 78.69 153 GLN A N 1
ATOM 1172 C CA . GLN A 1 153 ? 19.105 3.152 -13.769 1.00 78.69 153 GLN A CA 1
ATOM 1173 C C . GLN A 1 153 ? 20.509 2.569 -13.536 1.00 78.69 153 GLN A C 1
ATOM 1175 O O . GLN A 1 153 ? 21.060 2.702 -12.446 1.00 78.69 153 GLN A O 1
ATOM 1180 N N . PHE A 1 154 ? 21.080 1.946 -14.568 1.00 66.69 154 PHE A N 1
ATOM 1181 C CA . PHE A 1 154 ? 22.301 1.131 -14.510 1.00 66.69 154 PHE A CA 1
ATOM 1182 C C . PHE A 1 154 ? 23.473 1.729 -13.702 1.00 66.69 154 PHE A C 1
ATOM 1184 O O . PHE A 1 154 ? 24.127 0.991 -12.974 1.00 66.69 154 PHE A O 1
ATOM 1191 N N . ASP A 1 155 ? 23.691 3.047 -13.753 1.00 68.25 155 ASP A N 1
ATOM 1192 C CA . ASP A 1 155 ? 24.814 3.719 -13.070 1.00 68.25 155 ASP A CA 1
ATOM 1193 C C . ASP A 1 155 ? 24.440 4.364 -11.722 1.00 68.25 155 ASP A C 1
ATOM 1195 O O . ASP A 1 155 ? 25.206 5.139 -11.140 1.00 68.25 155 ASP A O 1
ATOM 1199 N N . ALA A 1 156 ? 23.229 4.120 -11.223 1.00 73.62 156 ALA A N 1
ATOM 1200 C CA . ALA A 1 156 ? 22.785 4.722 -9.980 1.00 73.62 156 ALA A CA 1
ATOM 1201 C C . ALA A 1 156 ? 23.506 4.088 -8.774 1.00 73.62 156 ALA A C 1
ATOM 1203 O O . ALA A 1 156 ? 23.693 2.875 -8.726 1.00 73.62 156 ALA A O 1
ATOM 1204 N N . PRO A 1 157 ? 23.839 4.869 -7.729 1.00 72.81 157 PRO A N 1
ATOM 1205 C CA . PRO A 1 157 ? 24.577 4.370 -6.563 1.00 72.81 157 PRO A CA 1
ATOM 1206 C C . PRO A 1 157 ? 23.720 3.487 -5.638 1.00 72.81 157 PRO A C 1
ATOM 1208 O O . PRO A 1 157 ? 24.130 3.168 -4.521 1.00 72.81 157 PRO A O 1
ATOM 1211 N N . TYR A 1 158 ? 22.499 3.160 -6.061 1.00 74.62 158 TYR A N 1
ATOM 1212 C CA . TYR A 1 158 ? 21.536 2.396 -5.291 1.00 74.62 158 TYR A CA 1
ATOM 1213 C C . TYR A 1 158 ? 21.851 0.915 -5.465 1.00 74.62 158 TYR A C 1
ATOM 1215 O O . TYR A 1 158 ? 21.423 0.272 -6.418 1.00 74.62 158 TYR A O 1
ATOM 1223 N N . GLY A 1 159 ? 22.636 0.376 -4.547 1.00 66.94 159 GLY A N 1
ATOM 1224 C CA . GLY A 1 159 ? 23.027 -1.020 -4.574 1.00 66.94 159 GLY A CA 1
ATOM 1225 C C . GLY A 1 159 ? 23.502 -1.441 -3.201 1.00 66.94 159 GLY A C 1
ATOM 1226 O O . GLY A 1 159 ? 24.344 -0.786 -2.589 1.00 66.94 159 GLY A O 1
ATOM 1227 N N . VAL A 1 160 ? 22.946 -2.534 -2.698 1.00 63.06 160 VAL A N 1
ATOM 1228 C CA . VAL A 1 160 ? 23.522 -3.210 -1.538 1.00 63.06 160 VAL A CA 1
ATOM 1229 C C . VAL A 1 160 ? 24.569 -4.167 -2.090 1.00 63.06 160 VAL A C 1
ATOM 1231 O O . VAL A 1 160 ? 24.340 -4.787 -3.126 1.00 63.06 160 VAL A O 1
ATOM 1234 N N . VAL A 1 161 ? 25.730 -4.266 -1.439 1.00 64.50 161 VAL A N 1
ATOM 1235 C CA . VAL A 1 161 ? 26.708 -5.303 -1.786 1.00 64.50 161 VAL A CA 1
ATOM 1236 C C . VAL A 1 161 ? 26.039 -6.649 -1.514 1.00 64.50 161 VAL A C 1
ATOM 1238 O O . VAL A 1 161 ? 25.914 -7.073 -0.366 1.00 64.50 161 VAL A O 1
ATOM 1241 N N . CYS A 1 162 ? 25.544 -7.268 -2.576 1.00 62.59 162 CYS A N 1
ATOM 1242 C CA . CYS A 1 162 ? 24.932 -8.585 -2.576 1.00 62.59 162 CYS A CA 1
ATOM 1243 C C . CYS A 1 162 ? 25.878 -9.561 -3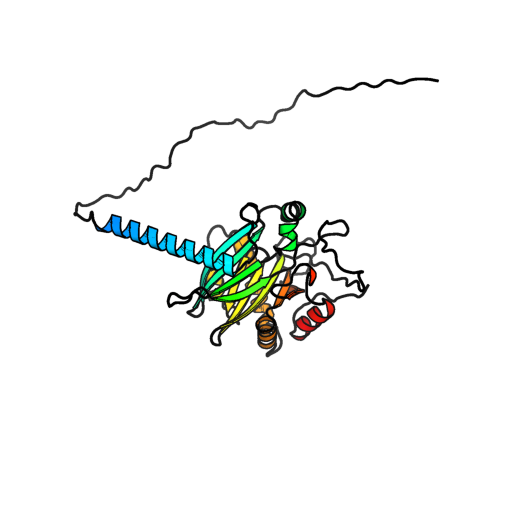.287 1.00 62.59 162 CYS A C 1
ATOM 1245 O O . CYS A 1 162 ? 26.814 -9.143 -3.972 1.00 62.59 162 CYS A O 1
ATOM 1247 N N . GLY A 1 163 ? 25.665 -10.864 -3.088 1.00 67.19 163 GLY A N 1
ATOM 1248 C CA . GLY A 1 163 ? 26.426 -11.896 -3.797 1.00 67.19 163 GLY A CA 1
ATOM 1249 C C . GLY A 1 163 ? 26.290 -11.783 -5.321 1.00 67.19 163 GLY A C 1
ATOM 1250 O O . GLY A 1 163 ? 25.500 -10.989 -5.832 1.00 67.19 163 GLY A O 1
ATOM 1251 N N . THR A 1 164 ? 27.061 -12.588 -6.052 1.00 78.56 164 THR A N 1
ATOM 1252 C CA . THR A 1 164 ? 27.010 -12.632 -7.520 1.00 78.56 164 THR A CA 1
ATOM 1253 C C . THR A 1 164 ? 25.567 -12.839 -8.003 1.00 78.56 164 THR A C 1
ATOM 1255 O O . THR A 1 164 ? 24.943 -13.817 -7.582 1.00 78.56 164 THR A O 1
ATOM 1258 N N . PRO A 1 165 ? 25.023 -11.956 -8.864 1.00 78.12 165 PRO A N 1
ATOM 1259 C CA . PRO A 1 165 ? 23.696 -12.142 -9.442 1.00 78.12 165 PRO A CA 1
ATOM 1260 C C . PRO A 1 165 ? 23.601 -13.488 -10.167 1.00 78.12 165 PRO A C 1
ATOM 1262 O O . PRO A 1 165 ? 24.493 -13.838 -10.937 1.00 78.12 165 PRO A O 1
ATOM 1265 N N . VAL A 1 166 ? 22.525 -14.236 -9.916 1.00 84.50 166 VAL A N 1
ATOM 1266 C CA . VAL A 1 166 ? 22.299 -15.567 -10.516 1.00 84.50 166 VAL A CA 1
ATOM 1267 C C . VAL A 1 166 ? 21.189 -15.577 -11.566 1.00 84.50 166 VAL A C 1
ATOM 1269 O O . VAL A 1 166 ? 21.161 -16.466 -12.408 1.00 84.50 166 VAL A O 1
ATOM 1272 N N . VAL A 1 167 ? 20.277 -14.603 -11.513 1.00 84.19 167 VAL A N 1
ATOM 1273 C CA . VAL A 1 167 ? 19.124 -14.461 -12.410 1.00 84.19 167 VAL A CA 1
ATOM 1274 C C . VAL A 1 167 ? 18.852 -12.972 -12.618 1.00 84.19 167 VAL A C 1
ATOM 1276 O O . VAL A 1 167 ? 18.947 -12.191 -11.668 1.00 84.19 167 VAL A O 1
ATOM 1279 N N . ALA A 1 168 ? 18.485 -12.594 -13.842 1.00 85.25 168 ALA A N 1
ATOM 1280 C CA . ALA A 1 168 ? 17.924 -11.290 -14.165 1.00 85.25 168 ALA A CA 1
ATOM 1281 C C . ALA A 1 168 ? 16.441 -11.449 -14.530 1.00 85.25 168 ALA A C 1
ATOM 1283 O O . ALA A 1 168 ? 16.070 -12.303 -15.334 1.00 85.25 168 ALA A O 1
ATOM 1284 N N . VAL A 1 169 ? 15.585 -10.631 -13.916 1.00 85.75 169 VAL A N 1
ATOM 1285 C CA . VAL A 1 169 ? 14.148 -10.592 -14.209 1.00 85.75 169 VAL A CA 1
ATOM 1286 C C . VAL A 1 169 ? 13.810 -9.198 -14.701 1.00 85.75 169 VAL A C 1
ATOM 1288 O O . VAL A 1 169 ? 13.996 -8.222 -13.973 1.00 85.75 169 VAL A O 1
ATOM 1291 N N . ALA A 1 170 ? 13.307 -9.106 -15.928 1.00 88.56 170 ALA A N 1
ATOM 1292 C CA . ALA A 1 170 ? 12.811 -7.858 -16.477 1.00 88.56 170 ALA A CA 1
ATOM 1293 C C . ALA A 1 170 ? 11.312 -7.726 -16.226 1.00 88.56 170 ALA A C 1
ATOM 1295 O O . ALA A 1 170 ? 10.539 -8.661 -16.448 1.00 88.56 170 ALA A O 1
ATOM 1296 N N . LEU A 1 171 ? 10.918 -6.540 -15.775 1.00 89.88 171 LEU A N 1
ATOM 1297 C CA . LEU A 1 171 ? 9.532 -6.135 -15.605 1.00 89.88 171 LEU A CA 1
ATOM 1298 C C . LEU A 1 171 ? 9.279 -4.923 -16.499 1.00 89.88 171 LEU A C 1
ATOM 1300 O O . LEU A 1 171 ? 10.151 -4.064 -16.646 1.00 89.88 171 LEU A O 1
ATOM 1304 N N . GLU A 1 172 ? 8.088 -4.852 -17.083 1.00 91.44 172 GLU A N 1
ATOM 1305 C CA . GLU A 1 172 ? 7.636 -3.656 -17.789 1.00 91.44 172 GLU A CA 1
ATOM 1306 C C . GLU A 1 172 ? 7.623 -2.464 -16.821 1.00 91.44 172 GLU A C 1
ATOM 1308 O O . GLU A 1 172 ? 7.030 -2.538 -15.743 1.00 91.44 172 GLU A O 1
ATOM 1313 N N . ALA A 1 173 ? 8.284 -1.371 -17.201 1.00 91.44 173 ALA A N 1
ATOM 1314 C CA . ALA A 1 173 ? 8.181 -0.113 -16.477 1.00 91.44 173 ALA A CA 1
ATOM 1315 C C . ALA A 1 173 ? 6.855 0.558 -16.850 1.00 91.44 173 ALA A C 1
ATOM 1317 O O . ALA A 1 173 ? 6.645 0.897 -18.015 1.00 91.44 173 ALA A O 1
ATOM 1318 N N . ILE A 1 174 ? 5.971 0.729 -15.869 1.00 93.06 174 ILE A N 1
ATOM 1319 C CA . ILE A 1 174 ? 4.671 1.369 -16.060 1.00 93.06 174 ILE A CA 1
ATOM 1320 C C . ILE A 1 174 ? 4.850 2.881 -15.916 1.00 93.06 174 ILE A C 1
ATOM 1322 O O . ILE A 1 174 ? 5.546 3.359 -15.021 1.00 93.06 174 ILE A O 1
ATOM 1326 N N . ASP A 1 175 ? 4.224 3.641 -16.806 1.00 92.31 175 ASP A N 1
ATOM 1327 C CA . ASP A 1 175 ? 4.141 5.091 -16.683 1.00 92.31 175 ASP A CA 1
ATOM 1328 C C . ASP A 1 175 ? 2.871 5.459 -15.910 1.00 92.31 175 ASP A C 1
ATOM 1330 O O . ASP A 1 175 ? 1.816 5.713 -16.487 1.00 92.31 175 ASP A O 1
ATOM 1334 N N . GLY A 1 176 ? 2.961 5.397 -14.581 1.00 92.88 176 GLY A N 1
ATOM 1335 C CA . GLY A 1 176 ? 1.835 5.629 -13.681 1.00 92.88 176 GLY A CA 1
ATOM 1336 C C . GLY A 1 176 ? 2.234 6.277 -12.354 1.00 92.88 176 GLY A C 1
ATOM 1337 O O . GLY A 1 176 ? 3.398 6.603 -12.101 1.00 92.88 176 GLY A O 1
ATOM 1338 N N . ASP A 1 177 ? 1.245 6.470 -11.484 1.00 92.44 177 ASP A N 1
ATOM 1339 C CA . ASP A 1 177 ? 1.436 6.994 -10.133 1.00 92.44 177 ASP A CA 1
ATOM 1340 C C . ASP A 1 177 ? 1.751 5.874 -9.135 1.00 92.44 177 ASP A C 1
ATOM 1342 O O . ASP A 1 177 ? 0.908 5.033 -8.823 1.00 92.44 177 ASP A O 1
ATOM 1346 N N . CYS A 1 178 ? 2.958 5.895 -8.573 1.00 93.88 178 CYS A N 1
ATOM 1347 C CA . CYS A 1 178 ? 3.400 4.898 -7.599 1.00 93.88 178 CYS A CA 1
ATOM 1348 C C . CYS A 1 178 ? 2.502 4.857 -6.355 1.00 93.88 178 CYS A C 1
ATOM 1350 O O . CYS A 1 178 ? 2.339 5.858 -5.639 1.00 93.88 178 CYS A O 1
ATOM 1352 N N . GLY A 1 179 ? 1.999 3.659 -6.062 1.00 96.94 179 GLY A N 1
ATOM 1353 C CA . GLY A 1 179 ? 1.142 3.385 -4.927 1.00 96.94 179 GLY A CA 1
ATOM 1354 C C . GLY A 1 179 ? 1.326 2.000 -4.322 1.00 96.94 179 GLY A C 1
ATOM 1355 O O . GLY A 1 179 ? 2.099 1.155 -4.781 1.00 96.94 179 GLY A O 1
ATOM 1356 N N . HIS A 1 180 ? 0.645 1.814 -3.198 1.00 98.25 180 HIS A N 1
ATOM 1357 C CA . HIS A 1 180 ? 0.861 0.694 -2.298 1.00 98.25 180 HIS A CA 1
ATOM 1358 C C . HIS A 1 180 ? -0.446 0.272 -1.646 1.00 98.25 180 HIS A C 1
ATOM 1360 O O . HIS A 1 180 ? -1.285 1.118 -1.331 1.00 98.25 180 HIS A O 1
ATOM 1366 N N . VAL A 1 181 ? -0.584 -1.025 -1.382 1.00 98.62 181 VAL A N 1
ATOM 1367 C CA . VAL A 1 181 ? -1.659 -1.569 -0.552 1.00 98.62 181 VAL A CA 1
ATOM 1368 C C . VAL A 1 181 ? -1.128 -2.631 0.405 1.00 98.62 181 VAL A C 1
ATOM 1370 O O . VAL A 1 181 ? -0.336 -3.499 0.034 1.00 98.62 181 VAL A O 1
ATOM 1373 N N . THR A 1 182 ? -1.569 -2.559 1.656 1.00 98.56 182 THR A N 1
ATOM 1374 C CA . THR A 1 182 ? -1.417 -3.619 2.658 1.00 98.56 182 THR A CA 1
ATOM 1375 C C . THR A 1 182 ? -2.743 -3.829 3.383 1.00 98.56 182 THR A C 1
ATOM 1377 O O . THR A 1 182 ? -3.668 -3.022 3.264 1.00 98.56 182 THR A O 1
ATOM 1380 N N . ALA A 1 183 ? -2.837 -4.917 4.134 1.00 98.50 183 ALA A N 1
ATOM 1381 C CA . ALA A 1 183 ? -4.039 -5.333 4.834 1.00 98.50 183 ALA A CA 1
ATOM 1382 C C . ALA A 1 183 ? -3.741 -5.640 6.298 1.00 98.50 183 ALA A C 1
ATOM 1384 O O . ALA A 1 183 ? -2.629 -6.035 6.647 1.00 98.50 183 ALA A O 1
ATOM 1385 N N . PHE A 1 184 ? -4.754 -5.499 7.144 1.00 98.31 184 PHE A N 1
ATOM 1386 C CA . PHE A 1 184 ? -4.760 -6.071 8.486 1.00 98.31 184 PHE A CA 1
ATOM 1387 C C . PHE A 1 184 ? -6.194 -6.305 8.960 1.00 98.31 184 PHE A C 1
ATOM 1389 O O . PHE A 1 184 ? -7.148 -5.789 8.372 1.00 98.31 184 PHE A O 1
ATOM 1396 N N . ALA A 1 185 ? -6.346 -7.081 10.030 1.00 97.44 185 ALA A N 1
ATOM 1397 C CA . ALA A 1 185 ? -7.616 -7.259 10.719 1.00 97.44 185 ALA A CA 1
ATOM 1398 C C . ALA A 1 185 ? -7.492 -6.872 12.196 1.00 97.44 185 ALA A C 1
ATOM 1400 O O . ALA A 1 185 ? -6.439 -7.060 12.813 1.00 97.44 185 ALA A O 1
ATOM 1401 N N . HIS A 1 186 ? -8.571 -6.350 12.767 1.00 95.38 186 HIS A N 1
ATOM 1402 C CA . HIS A 1 186 ? -8.690 -6.080 14.194 1.00 95.38 186 HIS A CA 1
ATOM 1403 C C . HIS A 1 186 ? -10.120 -6.370 14.636 1.00 95.38 186 HIS A C 1
ATOM 1405 O O . HIS A 1 186 ? -11.062 -5.874 14.034 1.00 95.38 186 HIS A O 1
ATOM 1411 N N . ASP A 1 187 ? -10.259 -7.208 15.662 1.00 92.38 187 ASP A N 1
ATOM 1412 C CA . ASP A 1 187 ? -11.535 -7.556 16.297 1.00 92.38 187 ASP A CA 1
ATOM 1413 C C . ASP A 1 187 ? -12.597 -8.067 15.307 1.00 92.38 187 ASP A C 1
ATOM 1415 O O . ASP A 1 187 ? -13.787 -7.813 15.440 1.00 92.38 187 ASP A O 1
ATOM 1419 N N . GLY A 1 188 ? -12.145 -8.827 14.303 1.00 92.38 188 GLY A N 1
ATOM 1420 C CA . GLY A 1 188 ? -12.988 -9.394 13.245 1.00 92.38 188 GLY A CA 1
ATOM 1421 C C . GLY A 1 188 ? -13.198 -8.471 12.043 1.00 92.38 188 GLY A C 1
ATOM 1422 O O . GLY A 1 188 ? -13.530 -8.961 10.966 1.00 92.38 188 GLY A O 1
ATOM 1423 N N . GLU A 1 189 ? -12.917 -7.176 12.182 1.00 96.88 189 GLU A N 1
ATOM 1424 C CA . GLU A 1 189 ? -13.010 -6.200 11.099 1.00 96.88 189 GLU A CA 1
ATOM 1425 C C . GLU A 1 189 ? -11.752 -6.207 10.227 1.00 96.88 189 GLU A C 1
ATOM 1427 O O . GLU A 1 189 ? -10.622 -6.334 10.711 1.00 96.88 189 GLU A O 1
ATOM 1432 N N . ARG A 1 190 ? -11.949 -6.065 8.913 1.00 98.44 190 ARG A N 1
ATOM 1433 C CA . ARG A 1 190 ? -10.888 -6.079 7.899 1.00 98.44 190 ARG A CA 1
ATOM 1434 C C . ARG A 1 190 ? -10.638 -4.674 7.370 1.00 98.44 190 ARG A C 1
ATOM 1436 O O . ARG A 1 190 ? -11.558 -3.992 6.921 1.00 98.44 190 ARG A O 1
ATOM 1443 N N . PHE A 1 191 ? -9.368 -4.290 7.344 1.00 98.69 191 PHE A N 1
ATOM 1444 C CA . PHE A 1 191 ? -8.929 -2.974 6.903 1.00 98.69 191 PHE A CA 1
ATOM 1445 C C . PHE A 1 191 ? -7.883 -3.075 5.797 1.00 98.69 191 PHE A C 1
ATOM 1447 O O . PHE A 1 191 ? -7.058 -3.997 5.777 1.00 98.69 191 PHE A O 1
ATOM 1454 N N . TRP A 1 192 ? -7.897 -2.079 4.917 1.00 98.75 192 TRP A N 1
ATOM 1455 C CA . TRP A 1 192 ? -6.849 -1.802 3.947 1.00 98.75 192 TRP A CA 1
ATOM 1456 C C . TRP A 1 192 ? -6.140 -0.511 4.323 1.00 98.75 192 TRP A C 1
ATOM 1458 O O . TRP A 1 192 ? -6.774 0.464 4.720 1.00 98.75 192 TRP A O 1
ATOM 1468 N N . LEU A 1 193 ? -4.829 -0.483 4.123 1.00 98.38 193 LEU A N 1
ATOM 1469 C CA . LEU A 1 193 ? -4.087 0.762 4.009 1.00 98.38 193 LEU A CA 1
ATOM 1470 C C . LEU A 1 193 ? -3.626 0.884 2.559 1.00 98.38 193 LEU A C 1
ATOM 1472 O O . LEU A 1 193 ? -2.817 0.072 2.108 1.00 98.38 193 LEU A O 1
ATOM 1476 N N . VAL A 1 194 ? -4.164 1.865 1.837 1.00 98.44 194 VAL A N 1
ATOM 1477 C CA . VAL A 1 194 ? -3.963 2.042 0.393 1.00 98.44 194 VAL A CA 1
ATOM 1478 C C . VAL A 1 194 ? -3.657 3.495 0.059 1.00 98.44 194 VAL A C 1
ATOM 1480 O O . VAL A 1 194 ? -4.251 4.402 0.631 1.00 98.44 194 VAL A O 1
ATOM 1483 N N . GLY A 1 195 ? -2.737 3.752 -0.863 1.00 96.19 195 GLY A N 1
ATOM 1484 C CA . GLY A 1 195 ? -2.475 5.120 -1.302 1.00 96.19 195 GLY A CA 1
ATOM 1485 C C . GLY A 1 195 ? -1.254 5.253 -2.187 1.00 96.19 195 GLY A C 1
ATOM 1486 O O . GLY A 1 195 ? -0.838 4.295 -2.835 1.00 96.19 195 GLY A O 1
ATOM 1487 N N . THR A 1 196 ? -0.697 6.458 -2.219 1.00 93.50 196 THR A N 1
ATOM 1488 C CA . THR A 1 196 ? 0.477 6.802 -3.029 1.00 93.50 196 THR A CA 1
ATOM 1489 C C . THR A 1 196 ? 1.744 6.792 -2.182 1.00 93.50 196 THR A C 1
ATOM 1491 O O . THR A 1 196 ? 1.708 6.572 -0.976 1.00 93.50 196 THR A O 1
ATOM 1494 N N . LYS A 1 197 ? 2.900 7.082 -2.786 1.00 89.94 197 LYS A N 1
ATOM 1495 C CA . LYS A 1 197 ? 4.176 7.190 -2.055 1.00 89.94 197 LYS A CA 1
ATOM 1496 C C . LYS A 1 197 ? 4.163 8.144 -0.841 1.00 89.94 197 LYS A C 1
ATOM 1498 O O . LYS A 1 197 ? 4.987 7.959 0.052 1.00 89.94 197 LYS A O 1
ATOM 1503 N N . ASP A 1 198 ? 3.289 9.155 -0.823 1.00 87.19 198 ASP A N 1
ATOM 1504 C CA . ASP A 1 198 ? 3.322 10.235 0.174 1.00 87.19 198 ASP A CA 1
ATOM 1505 C C . ASP A 1 198 ? 2.163 10.184 1.176 1.00 87.19 198 ASP A C 1
ATOM 1507 O O . ASP A 1 198 ? 2.310 10.697 2.284 1.00 87.19 198 ASP A O 1
ATOM 1511 N N . VAL A 1 199 ? 1.012 9.632 0.784 1.00 91.19 199 VAL A N 1
ATOM 1512 C CA . VAL A 1 199 ? -0.222 9.674 1.579 1.00 91.19 199 VAL A CA 1
ATOM 1513 C C . VAL A 1 199 ? -1.007 8.384 1.372 1.00 91.19 199 VAL A C 1
ATOM 1515 O O . VAL A 1 199 ? -1.275 7.989 0.233 1.00 91.19 199 VAL A O 1
ATOM 1518 N N . HIS A 1 200 ? -1.420 7.769 2.478 1.00 95.19 200 HIS A N 1
ATOM 1519 C CA . HIS A 1 200 ? -2.213 6.546 2.509 1.00 95.19 200 HIS A CA 1
ATOM 1520 C C . HIS A 1 200 ? -3.525 6.745 3.272 1.00 95.19 200 HIS A C 1
ATOM 1522 O O . HIS A 1 200 ? -3.606 7.480 4.254 1.00 95.19 200 HIS A O 1
ATOM 1528 N N . MET A 1 201 ? -4.558 6.048 2.816 1.00 95.94 201 MET A N 1
ATOM 1529 C CA . MET A 1 201 ? -5.891 6.025 3.395 1.00 95.94 201 MET A CA 1
ATOM 1530 C C . MET A 1 201 ? -6.129 4.684 4.073 1.00 95.94 201 MET A C 1
ATOM 1532 O O . MET A 1 201 ? -5.913 3.624 3.480 1.00 95.94 201 MET A O 1
ATOM 1536 N N . LEU A 1 202 ? -6.564 4.749 5.326 1.00 97.81 202 LEU A N 1
ATOM 1537 C CA . LEU A 1 202 ? -7.056 3.615 6.085 1.00 97.81 202 LEU A CA 1
ATOM 1538 C C . LEU A 1 202 ? -8.559 3.504 5.840 1.00 97.81 202 LEU A C 1
ATOM 1540 O O . LEU A 1 202 ? -9.308 4.429 6.145 1.00 97.81 202 LEU A O 1
ATOM 1544 N N . VAL A 1 203 ? -8.984 2.378 5.280 1.00 98.38 203 VAL A N 1
ATOM 1545 C CA . VAL A 1 203 ? -10.372 2.138 4.874 1.00 98.38 203 VAL A CA 1
ATOM 1546 C C . VAL A 1 203 ? -10.802 0.730 5.273 1.00 98.38 203 VAL A C 1
ATOM 1548 O O . VAL A 1 203 ? -9.974 -0.179 5.381 1.00 98.38 203 VAL A O 1
ATOM 1551 N N . ARG A 1 204 ? -12.101 0.532 5.491 1.00 98.50 204 ARG A N 1
ATOM 1552 C CA . ARG A 1 204 ? -12.710 -0.785 5.695 1.00 98.50 204 ARG A CA 1
ATOM 1553 C C . ARG A 1 204 ? -12.675 -1.604 4.408 1.00 98.50 204 ARG A C 1
ATOM 1555 O O . ARG A 1 204 ? -12.442 -1.082 3.317 1.00 98.50 204 ARG A O 1
ATOM 1562 N N . PHE A 1 205 ? -12.918 -2.903 4.552 1.00 98.44 205 PHE A N 1
ATOM 1563 C CA . PHE A 1 205 ? -12.767 -3.905 3.498 1.00 98.44 205 PHE A CA 1
ATOM 1564 C C . PHE A 1 205 ? -13.430 -3.541 2.161 1.00 98.44 205 PHE A C 1
ATOM 1566 O O . PHE A 1 205 ? -12.781 -3.647 1.122 1.00 98.44 205 PHE A O 1
ATOM 1573 N N . ASP A 1 206 ? -14.678 -3.067 2.191 1.00 97.75 206 ASP A N 1
ATOM 1574 C CA . ASP A 1 206 ? -15.449 -2.716 0.988 1.00 97.75 206 ASP A CA 1
ATOM 1575 C C . ASP A 1 206 ? -15.174 -1.299 0.460 1.00 97.75 206 ASP A C 1
ATOM 1577 O O . ASP A 1 206 ? -15.770 -0.876 -0.535 1.00 97.75 206 ASP A O 1
ATOM 1581 N N . VAL A 1 207 ? -14.273 -0.562 1.121 1.00 98.06 207 VAL A N 1
ATOM 1582 C CA . VAL A 1 207 ? -13.892 0.822 0.804 1.00 98.06 207 VAL A CA 1
ATOM 1583 C C . VAL A 1 207 ? -15.130 1.723 0.634 1.00 98.06 207 VAL A C 1
ATOM 1585 O O . VAL A 1 207 ? -15.380 2.276 -0.446 1.00 98.06 207 VAL A O 1
ATOM 1588 N N . PRO A 1 208 ? -15.977 1.831 1.668 1.00 97.00 208 PRO A N 1
ATOM 1589 C CA . PRO A 1 208 ? -17.203 2.605 1.570 1.00 97.00 208 PRO A CA 1
ATOM 1590 C C . PRO A 1 208 ? -16.887 4.108 1.444 1.00 97.00 208 PRO A C 1
ATOM 1592 O O . PRO A 1 208 ? -15.853 4.585 1.914 1.00 97.00 208 PRO A O 1
ATOM 1595 N N . GLU A 1 209 ? -17.757 4.862 0.764 1.00 93.88 209 GLU A N 1
ATOM 1596 C CA . GLU A 1 209 ? -17.508 6.283 0.450 1.00 93.88 209 GLU A CA 1
ATOM 1597 C C . GLU A 1 209 ? -17.329 7.140 1.710 1.00 93.88 209 GLU A C 1
ATOM 1599 O O . GLU A 1 209 ? -16.544 8.090 1.700 1.00 93.88 209 GLU A O 1
ATOM 1604 N N . GLU A 1 210 ? -17.995 6.796 2.816 1.00 94.06 210 GLU A N 1
ATOM 1605 C CA . GLU A 1 210 ? -17.818 7.510 4.078 1.00 94.06 210 GLU A CA 1
ATOM 1606 C C . GLU A 1 210 ? -16.393 7.404 4.637 1.00 94.06 210 GLU A C 1
ATOM 1608 O O . GLU A 1 210 ? -15.929 8.357 5.260 1.00 94.06 210 GLU A O 1
ATOM 1613 N N . ASP A 1 211 ? -15.660 6.318 4.360 1.00 95.38 211 ASP A N 1
ATOM 1614 C CA . ASP A 1 211 ? -14.263 6.187 4.787 1.00 95.38 211 ASP A CA 1
ATOM 1615 C C . ASP A 1 211 ? -13.373 7.139 3.976 1.00 95.38 211 ASP A C 1
ATOM 1617 O O . ASP A 1 211 ? -12.471 7.776 4.518 1.00 95.38 211 ASP A O 1
ATOM 1621 N N . LEU A 1 212 ? -13.661 7.302 2.679 1.00 92.19 212 LEU A N 1
ATOM 1622 C CA . LEU A 1 212 ? -12.953 8.246 1.807 1.00 92.19 212 LEU A CA 1
ATOM 1623 C C . LEU A 1 212 ? -13.281 9.705 2.149 1.00 92.19 212 LEU A C 1
ATOM 1625 O O . LEU A 1 212 ? -12.459 10.598 1.922 1.00 92.19 212 LEU A O 1
ATOM 1629 N N . ALA A 1 213 ? -14.473 9.967 2.686 1.00 89.50 213 ALA A N 1
ATOM 1630 C CA . ALA A 1 213 ? -14.887 11.293 3.133 1.00 89.50 213 ALA A CA 1
ATOM 1631 C C . ALA A 1 213 ? -14.102 11.777 4.367 1.00 89.50 213 ALA A C 1
ATOM 1633 O O . ALA A 1 213 ? -13.938 12.986 4.537 1.00 89.50 213 ALA A O 1
ATOM 1634 N N . LEU A 1 214 ? -13.539 10.863 5.173 1.00 88.06 214 LEU A N 1
ATOM 1635 C CA . LEU A 1 214 ? -12.686 11.210 6.321 1.00 88.06 214 LEU A CA 1
ATOM 1636 C C . LEU A 1 214 ? -11.399 11.944 5.912 1.00 88.06 214 LEU A C 1
ATOM 1638 O O . LEU A 1 214 ? -10.832 12.691 6.706 1.00 88.06 214 LEU A O 1
ATOM 1642 N N . TYR A 1 215 ? -10.943 11.761 4.670 1.00 84.62 215 TYR A N 1
ATOM 1643 C CA . TYR A 1 215 ? -9.672 12.292 4.170 1.00 84.62 215 TYR A CA 1
ATOM 1644 C C . TYR A 1 215 ? -9.790 13.648 3.453 1.00 84.62 215 TYR A C 1
ATOM 1646 O O . TYR A 1 215 ? -8.922 14.026 2.665 1.00 84.62 215 TYR A O 1
ATOM 1654 N N . GLY A 1 216 ? -10.831 14.418 3.776 1.00 67.25 216 GLY A N 1
ATOM 1655 C CA . GLY A 1 216 ? -11.039 15.774 3.277 1.00 67.25 216 GLY A CA 1
ATOM 1656 C C . GLY A 1 216 ? -11.817 15.851 1.959 1.00 67.25 216 GLY A C 1
ATOM 1657 O O . GLY A 1 216 ? -11.727 14.993 1.071 1.00 67.25 216 GLY A O 1
ATOM 1658 N N . GLY A 1 217 ? -12.591 16.933 1.863 1.00 53.88 217 GLY A N 1
ATOM 1659 C CA . GLY A 1 217 ? -13.364 17.387 0.715 1.00 53.88 217 GLY A CA 1
ATOM 1660 C C . GLY A 1 217 ? -13.686 18.878 0.877 1.00 53.88 217 GLY A C 1
ATOM 1661 O O . GLY A 1 217 ? -14.153 19.290 1.934 1.00 53.88 217 GLY A O 1
ATOM 1662 N N . ASP A 1 218 ? -13.406 19.614 -0.197 1.00 50.25 218 ASP A N 1
ATOM 1663 C CA . ASP A 1 218 ? -13.768 20.991 -0.563 1.00 50.25 218 ASP A CA 1
ATOM 1664 C C . ASP A 1 218 ? -12.919 22.214 -0.137 1.00 50.25 218 ASP A C 1
ATOM 1666 O O . ASP A 1 218 ? -12.494 22.394 0.998 1.00 50.25 218 ASP A O 1
ATOM 1670 N N . GLU A 1 219 ? -12.702 23.037 -1.179 1.00 39.22 219 GLU A N 1
ATOM 1671 C CA . GLU A 1 219 ? -11.908 24.262 -1.378 1.00 39.22 219 GLU A CA 1
ATOM 1672 C C . GLU A 1 219 ? -10.368 24.151 -1.326 1.00 39.22 219 GLU A C 1
ATOM 1674 O O . GLU A 1 219 ? -9.718 24.173 -0.286 1.00 39.22 219 GLU A O 1
ATOM 1679 N N . GLY A 1 220 ? -9.761 24.099 -2.523 1.00 47.59 220 GLY A N 1
ATOM 1680 C CA . GLY A 1 220 ? -8.307 24.180 -2.718 1.00 47.59 220 GLY A CA 1
ATOM 1681 C C . GLY A 1 220 ? -7.576 22.838 -2.683 1.00 47.59 220 GLY A C 1
ATOM 1682 O O . GLY A 1 220 ? -6.447 22.780 -2.196 1.00 47.59 220 GLY A O 1
ATOM 1683 N N . VAL A 1 221 ? -8.216 21.768 -3.179 1.00 52.09 221 VAL A N 1
ATOM 1684 C CA . VAL A 1 221 ? -7.724 20.381 -3.124 1.00 52.09 221 VAL A CA 1
ATOM 1685 C C . VAL A 1 221 ? -6.267 20.296 -3.581 1.00 52.09 221 VAL A C 1
ATOM 1687 O O . VAL A 1 221 ? -5.945 20.333 -4.768 1.00 52.09 221 VAL A O 1
ATOM 1690 N N . SER A 1 222 ? -5.366 20.168 -2.610 1.00 63.50 222 SER A N 1
ATOM 1691 C CA . SER A 1 222 ? -3.978 19.828 -2.880 1.00 63.50 222 SER A CA 1
ATOM 1692 C C . SER A 1 222 ? -3.962 18.483 -3.600 1.00 63.50 222 SER A C 1
ATOM 1694 O O . SER A 1 222 ? -4.580 17.523 -3.135 1.00 63.50 222 SER A O 1
ATOM 1696 N N . TRP A 1 223 ? -3.229 18.390 -4.711 1.00 63.94 223 TRP A N 1
ATOM 1697 C CA . TRP A 1 223 ? -3.008 17.142 -5.455 1.00 63.94 223 TRP A CA 1
ATOM 1698 C C . TRP A 1 223 ? -2.618 15.968 -4.536 1.00 63.94 223 TRP A C 1
ATOM 1700 O O . TRP A 1 223 ? -2.960 14.819 -4.807 1.00 63.94 223 TRP A O 1
ATOM 1710 N N . ARG A 1 224 ? -1.980 16.273 -3.395 1.00 69.75 224 ARG A N 1
ATOM 1711 C CA . ARG A 1 224 ? -1.597 15.320 -2.345 1.00 69.75 224 ARG A CA 1
ATOM 1712 C C . ARG A 1 224 ? -2.762 14.584 -1.686 1.00 69.75 224 ARG A C 1
ATOM 1714 O O . ARG A 1 224 ? -2.525 13.518 -1.140 1.00 69.75 224 ARG A O 1
ATOM 1721 N N . ALA A 1 225 ? -3.974 15.131 -1.707 1.00 74.19 225 ALA A N 1
ATOM 1722 C CA . ALA A 1 225 ? -5.172 14.478 -1.173 1.00 74.19 225 ALA A CA 1
ATOM 1723 C C . ALA A 1 225 ? -6.047 13.879 -2.287 1.00 74.19 225 ALA A C 1
ATOM 1725 O O . ALA A 1 225 ? -6.619 12.806 -2.110 1.00 74.19 225 ALA A O 1
ATOM 1726 N N . ALA A 1 226 ? -6.101 14.526 -3.459 1.00 86.12 226 ALA A N 1
ATOM 1727 C CA . ALA A 1 226 ? -6.912 14.066 -4.589 1.00 86.12 226 ALA A CA 1
ATOM 1728 C C . ALA A 1 226 ? -6.453 12.711 -5.143 1.00 86.12 226 ALA A C 1
ATOM 1730 O O . ALA A 1 226 ? -7.271 11.810 -5.326 1.00 86.12 226 ALA A O 1
ATOM 1731 N N . VAL A 1 227 ? -5.148 12.557 -5.401 1.00 89.94 227 VAL A N 1
ATOM 1732 C CA . VAL A 1 227 ? -4.613 11.350 -6.049 1.00 89.94 227 VAL A CA 1
ATOM 1733 C C . VAL A 1 227 ? -4.769 10.110 -5.159 1.00 89.94 227 VAL A C 1
ATOM 1735 O O . VAL A 1 227 ? -5.322 9.126 -5.646 1.00 89.94 227 VAL A O 1
ATOM 1738 N N . PRO A 1 228 ? -4.402 10.119 -3.859 1.00 92.38 228 PRO A N 1
ATOM 1739 C CA . PRO A 1 228 ? -4.642 8.959 -3.000 1.00 92.38 228 PRO A CA 1
ATOM 1740 C C . PRO A 1 228 ? -6.125 8.595 -2.872 1.00 92.38 228 PRO A C 1
ATOM 1742 O O . PRO A 1 228 ? -6.448 7.410 -2.859 1.00 92.38 228 PRO A O 1
ATOM 1745 N N . LYS A 1 229 ? -7.032 9.588 -2.846 1.00 93.25 229 LYS A N 1
ATOM 1746 C CA . LYS A 1 229 ? -8.482 9.334 -2.807 1.00 93.25 229 LYS A CA 1
ATOM 1747 C C . LYS A 1 229 ? -8.936 8.599 -4.055 1.00 93.25 229 LYS A C 1
ATOM 1749 O O . LYS A 1 229 ? -9.640 7.600 -3.969 1.00 93.25 229 LYS A O 1
ATOM 1754 N N . ARG A 1 230 ? -8.467 9.061 -5.214 1.00 93.50 230 ARG A N 1
ATOM 1755 C CA . ARG A 1 230 ? -8.737 8.428 -6.501 1.00 93.50 230 ARG A CA 1
ATOM 1756 C C . ARG A 1 230 ? -8.182 7.008 -6.565 1.00 93.50 230 ARG A C 1
ATOM 1758 O O . ARG A 1 230 ? -8.900 6.104 -6.970 1.00 93.50 230 ARG A O 1
ATOM 1765 N N . VAL A 1 231 ? -6.950 6.797 -6.103 1.00 96.62 231 VAL A N 1
ATOM 1766 C CA . VAL A 1 231 ? -6.337 5.465 -5.989 1.00 96.62 231 VAL A CA 1
ATOM 1767 C C . VAL A 1 231 ? -7.184 4.539 -5.114 1.00 96.62 231 VAL A C 1
ATOM 1769 O O . VAL A 1 231 ? -7.427 3.401 -5.505 1.00 96.62 231 VAL A O 1
ATOM 1772 N N . ALA A 1 232 ? -7.685 5.015 -3.972 1.00 97.19 232 ALA A N 1
ATOM 1773 C CA . ALA A 1 232 ? -8.566 4.230 -3.111 1.00 97.19 232 ALA A CA 1
ATOM 1774 C C . ALA A 1 232 ? -9.910 3.898 -3.794 1.00 97.19 232 ALA A C 1
ATOM 1776 O O . ALA A 1 232 ? -10.395 2.772 -3.675 1.00 97.19 232 ALA A O 1
ATOM 1777 N N . SER A 1 233 ? -10.478 4.819 -4.580 1.00 96.75 233 SER A N 1
ATOM 1778 C CA . SER A 1 233 ? -11.669 4.547 -5.399 1.00 96.75 233 SER A CA 1
ATOM 1779 C C . SER A 1 233 ? -11.406 3.496 -6.485 1.00 96.75 233 SER A C 1
ATOM 1781 O O . SER A 1 233 ? -12.195 2.567 -6.637 1.00 96.75 233 SER A O 1
ATOM 1783 N N . VAL A 1 234 ? -10.280 3.577 -7.203 1.00 97.81 234 VAL A N 1
ATOM 1784 C CA . VAL A 1 234 ? -9.895 2.556 -8.198 1.00 97.81 234 VAL A CA 1
ATOM 1785 C C . VAL A 1 234 ? -9.619 1.215 -7.512 1.00 97.81 234 VAL A C 1
ATOM 1787 O O . VAL A 1 234 ? -9.964 0.161 -8.048 1.00 97.81 234 VAL A O 1
ATOM 1790 N N . TRP A 1 235 ? -9.056 1.225 -6.301 1.00 98.62 235 TRP A N 1
ATOM 1791 C CA . TRP A 1 235 ? -8.864 0.015 -5.507 1.00 98.62 235 TRP A CA 1
ATOM 1792 C C . TRP A 1 235 ? -10.192 -0.654 -5.147 1.00 98.62 235 TRP A C 1
ATOM 1794 O O . TRP A 1 235 ? -10.342 -1.859 -5.336 1.00 98.62 235 TRP A O 1
ATOM 1804 N N . ARG A 1 236 ? -11.192 0.119 -4.715 1.00 98.50 236 ARG A N 1
ATOM 1805 C CA . ARG A 1 236 ? -12.550 -0.391 -4.488 1.00 98.50 236 ARG A CA 1
ATOM 1806 C C . ARG A 1 236 ? -13.122 -1.078 -5.722 1.00 98.50 236 ARG A C 1
ATOM 1808 O O . ARG A 1 236 ? -13.666 -2.176 -5.631 1.00 98.50 236 ARG A O 1
ATOM 1815 N N . ASP A 1 237 ? -13.021 -0.420 -6.870 1.00 98.12 237 ASP A N 1
ATOM 1816 C CA . ASP A 1 237 ? -13.565 -0.948 -8.117 1.00 98.12 237 ASP A CA 1
ATOM 1817 C C . ASP A 1 237 ? -12.784 -2.192 -8.570 1.00 98.12 237 ASP A C 1
ATOM 1819 O O . ASP A 1 237 ? -13.376 -3.139 -9.086 1.00 98.12 237 ASP A O 1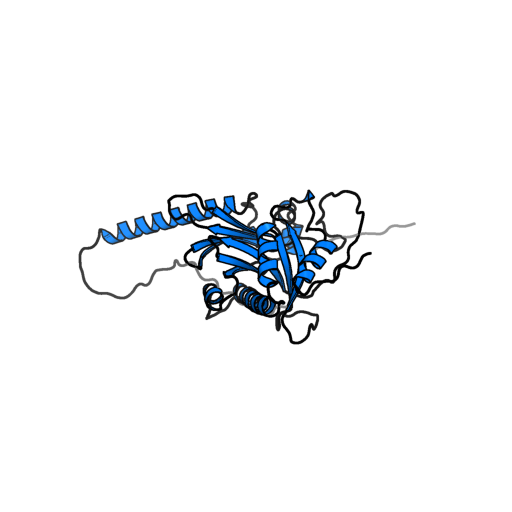
ATOM 1823 N N . THR A 1 238 ? -11.479 -2.241 -8.278 1.00 98.38 238 THR A N 1
ATOM 1824 C CA . THR A 1 238 ? -10.642 -3.436 -8.448 1.00 98.38 238 THR A CA 1
ATOM 1825 C C . THR A 1 238 ? -11.165 -4.590 -7.597 1.00 98.38 238 THR A C 1
ATOM 1827 O O . THR A 1 238 ? -11.430 -5.656 -8.143 1.00 98.38 238 THR A O 1
ATOM 1830 N N . LEU A 1 239 ? -11.393 -4.376 -6.295 1.00 98.50 239 LEU A N 1
ATOM 1831 C CA . LEU A 1 239 ? -11.928 -5.391 -5.379 1.00 98.50 239 LEU A CA 1
ATOM 1832 C C . LEU A 1 239 ? -13.283 -5.943 -5.841 1.00 98.50 239 LEU A C 1
ATOM 1834 O O . LEU A 1 239 ? -13.490 -7.154 -5.807 1.00 98.50 239 LEU A O 1
ATOM 1838 N N . ARG A 1 240 ? -14.184 -5.071 -6.309 1.00 97.75 240 ARG A N 1
ATOM 1839 C CA . ARG A 1 240 ? -15.511 -5.451 -6.831 1.00 97.75 240 ARG A CA 1
ATOM 1840 C C . ARG A 1 240 ? -15.447 -6.256 -8.126 1.00 97.75 240 ARG A C 1
ATOM 1842 O O . ARG A 1 240 ? -16.363 -7.022 -8.406 1.00 97.75 240 ARG A O 1
ATOM 1849 N N . ALA A 1 241 ? -14.400 -6.058 -8.923 1.00 97.81 241 ALA A N 1
ATOM 1850 C CA . ALA A 1 241 ? -14.187 -6.785 -10.168 1.00 97.81 241 ALA A CA 1
ATOM 1851 C C . ALA A 1 241 ? -13.493 -8.143 -9.965 1.00 97.81 241 ALA A C 1
ATOM 1853 O O . ALA A 1 241 ? -13.458 -8.945 -10.902 1.00 97.81 241 ALA A O 1
ATOM 1854 N N . LEU A 1 242 ? -12.933 -8.413 -8.778 1.00 98.06 242 LEU A N 1
ATOM 1855 C 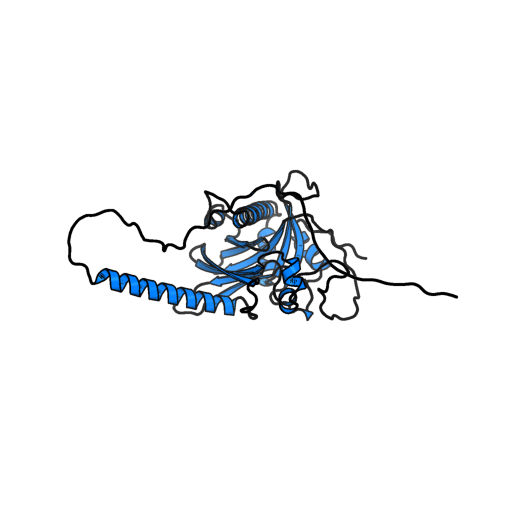CA . LEU A 1 242 ? -12.303 -9.698 -8.491 1.00 98.06 242 LEU A CA 1
ATOM 1856 C C . LEU A 1 242 ? -13.341 -10.832 -8.461 1.00 98.06 242 LEU A C 1
ATOM 1858 O O . LEU A 1 242 ? -14.489 -10.613 -8.066 1.00 98.06 242 LEU A O 1
ATOM 1862 N N . PRO A 1 243 ? -12.947 -12.072 -8.814 1.00 97.75 243 PRO A N 1
ATOM 1863 C CA . PRO A 1 243 ? -13.819 -13.227 -8.648 1.00 97.75 243 PRO A CA 1
ATOM 1864 C C . PRO A 1 243 ? -14.267 -13.401 -7.190 1.00 97.75 243 PRO A C 1
ATOM 1866 O O . PRO A 1 243 ? -13.555 -13.022 -6.254 1.00 97.75 243 PRO A O 1
ATOM 1869 N N . GLU A 1 244 ? -15.427 -14.026 -6.992 1.00 97.06 244 GLU A N 1
ATOM 1870 C CA . GLU A 1 244 ? -16.007 -14.242 -5.665 1.00 97.06 244 GLU A CA 1
ATOM 1871 C C . GLU A 1 244 ? -14.997 -14.877 -4.689 1.00 97.06 244 GLU A C 1
ATOM 1873 O O . GLU A 1 244 ? -14.246 -15.794 -5.031 1.00 97.06 244 GLU A O 1
ATOM 1878 N N . GLY A 1 245 ? -14.926 -14.331 -3.472 1.00 97.81 245 GLY A N 1
ATOM 1879 C CA . GLY A 1 245 ? -13.997 -14.766 -2.426 1.00 97.81 245 GLY A CA 1
ATOM 1880 C C . GLY A 1 245 ? -12.534 -14.342 -2.619 1.00 97.81 245 GLY A C 1
ATOM 1881 O O . GLY A 1 245 ? -11.762 -14.395 -1.660 1.00 97.81 245 GLY A O 1
ATOM 1882 N N . ARG A 1 246 ? -12.121 -13.863 -3.803 1.00 98.44 246 ARG A N 1
ATOM 1883 C CA . ARG A 1 246 ? -10.714 -13.500 -4.055 1.00 98.44 246 ARG A CA 1
ATOM 1884 C C . ARG A 1 246 ? -10.269 -12.236 -3.339 1.00 98.44 246 ARG A C 1
ATOM 1886 O O . ARG A 1 246 ? -9.134 -12.201 -2.878 1.00 98.44 246 ARG A O 1
ATOM 1893 N N . ALA A 1 247 ? -11.151 -11.253 -3.168 1.00 98.56 247 ALA A N 1
ATOM 1894 C CA . ALA A 1 247 ? -10.867 -10.072 -2.351 1.00 98.56 247 ALA A CA 1
ATOM 1895 C C . ALA A 1 247 ? -10.529 -10.452 -0.896 1.00 98.56 247 ALA A C 1
ATOM 1897 O O . ALA A 1 247 ? -9.554 -9.960 -0.330 1.00 98.56 247 ALA A O 1
ATOM 1898 N N . ALA A 1 248 ? -11.296 -11.379 -0.309 1.00 98.56 248 ALA A N 1
ATOM 1899 C CA . ALA A 1 248 ? -11.070 -11.862 1.052 1.00 98.56 248 ALA A CA 1
ATOM 1900 C C . ALA A 1 248 ? -9.769 -12.669 1.150 1.00 98.56 248 ALA A C 1
ATOM 1902 O O . ALA A 1 248 ? -8.962 -12.424 2.039 1.00 98.56 248 ALA A O 1
ATOM 1903 N N . ALA A 1 249 ? -9.523 -13.566 0.193 1.00 98.56 249 ALA A N 1
ATOM 1904 C CA . ALA A 1 249 ? -8.290 -14.348 0.146 1.00 98.56 249 ALA A CA 1
ATOM 1905 C C . ALA A 1 249 ? -7.037 -13.471 -0.047 1.00 98.56 249 ALA A C 1
ATOM 1907 O O . ALA A 1 249 ? -5.998 -13.736 0.557 1.00 98.56 249 ALA A O 1
ATOM 1908 N N . LEU A 1 250 ? -7.132 -12.409 -0.854 1.00 98.75 250 LEU A N 1
ATOM 1909 C CA . LEU A 1 250 ? -6.062 -11.427 -1.024 1.00 98.75 250 LEU A CA 1
ATOM 1910 C C . LEU A 1 250 ? -5.800 -10.648 0.270 1.00 98.75 250 LEU A C 1
ATOM 1912 O O . LEU A 1 250 ? -4.642 -10.431 0.631 1.00 98.75 250 LEU A O 1
ATOM 1916 N N . HIS A 1 251 ? -6.863 -10.246 0.972 1.00 98.75 251 HIS A N 1
ATOM 1917 C CA . HIS A 1 251 ? -6.753 -9.592 2.278 1.00 98.75 251 HIS A CA 1
ATOM 1918 C C . HIS A 1 251 ? -6.042 -10.491 3.280 1.00 98.75 251 HIS A C 1
ATOM 1920 O O . HIS A 1 251 ? -5.033 -10.080 3.852 1.00 98.75 251 HIS A O 1
ATOM 1926 N N . ASP A 1 252 ? -6.498 -11.737 3.414 1.00 98.44 252 ASP A N 1
ATOM 1927 C CA . ASP A 1 252 ? -5.909 -12.713 4.326 1.00 98.44 252 ASP A CA 1
ATOM 1928 C C . ASP A 1 252 ? -4.433 -12.957 3.976 1.00 98.44 252 ASP A C 1
ATOM 1930 O O . ASP A 1 252 ? -3.581 -12.973 4.866 1.00 98.44 252 ASP A O 1
ATOM 1934 N N . TYR A 1 253 ? -4.091 -13.060 2.688 1.00 98.06 253 TYR A N 1
ATOM 1935 C CA . TYR A 1 253 ? -2.707 -13.188 2.231 1.00 98.06 253 TYR A CA 1
ATOM 1936 C C . TYR A 1 253 ? -1.840 -11.997 2.660 1.00 98.06 253 TYR A C 1
ATOM 1938 O O . TYR A 1 253 ? -0.811 -12.205 3.305 1.00 98.06 253 TYR A O 1
ATOM 1946 N N . LEU A 1 254 ? -2.234 -10.757 2.353 1.00 98.06 254 LEU A N 1
ATOM 1947 C CA . LEU A 1 254 ? -1.434 -9.574 2.703 1.00 98.06 254 LEU A CA 1
ATOM 1948 C C . LEU A 1 254 ? -1.364 -9.359 4.223 1.00 98.06 254 LEU A C 1
ATOM 1950 O O . LEU A 1 254 ? -0.288 -9.071 4.748 1.00 98.06 254 LEU A O 1
ATOM 1954 N N . SER A 1 255 ? -2.474 -9.580 4.930 1.00 97.19 255 SER A N 1
ATOM 1955 C CA . SER A 1 255 ? -2.586 -9.421 6.382 1.00 97.19 255 SER A CA 1
ATOM 1956 C C . SER A 1 255 ? -1.725 -10.432 7.139 1.00 97.19 255 SER A C 1
ATOM 1958 O O . SER A 1 255 ? -0.922 -10.055 7.992 1.00 97.19 255 SER A O 1
ATOM 1960 N N . THR A 1 256 ? -1.843 -11.724 6.819 1.00 95.31 256 THR A N 1
ATOM 1961 C CA . THR A 1 256 ? -1.124 -12.791 7.543 1.00 95.31 256 THR A CA 1
ATOM 1962 C C . THR A 1 256 ? 0.371 -12.800 7.248 1.00 95.31 256 THR A C 1
ATOM 1964 O O . THR A 1 256 ? 1.173 -13.111 8.127 1.00 95.31 256 THR A O 1
ATOM 1967 N N . THR A 1 257 ? 0.765 -12.425 6.030 1.00 94.00 257 THR A N 1
ATOM 1968 C CA . THR A 1 257 ? 2.180 -12.352 5.643 1.00 94.00 257 THR A CA 1
ATOM 1969 C C . THR A 1 257 ? 2.827 -11.007 5.979 1.00 94.00 257 THR A C 1
ATOM 1971 O O . THR A 1 257 ? 4.051 -10.886 5.899 1.00 94.00 257 THR A O 1
ATOM 1974 N N . GLY A 1 258 ? 2.035 -9.990 6.341 1.00 93.81 258 GLY A N 1
ATOM 1975 C CA . GLY A 1 258 ? 2.508 -8.621 6.545 1.00 93.81 258 GLY A CA 1
ATOM 1976 C C . GLY A 1 258 ? 3.157 -8.029 5.291 1.00 93.81 258 GLY A C 1
ATOM 1977 O O . GLY A 1 258 ? 4.131 -7.284 5.396 1.00 93.81 258 GLY A O 1
ATOM 1978 N N . ARG A 1 259 ? 2.688 -8.413 4.101 1.00 96.50 259 ARG A N 1
ATOM 1979 C CA . ARG A 1 259 ? 3.257 -7.982 2.818 1.00 96.50 259 ARG A CA 1
ATOM 1980 C C . ARG A 1 259 ? 2.574 -6.721 2.306 1.00 96.50 259 ARG A C 1
ATOM 1982 O O . ARG A 1 259 ? 1.402 -6.488 2.569 1.00 96.50 259 ARG A O 1
ATOM 1989 N N . THR A 1 260 ? 3.310 -5.918 1.542 1.00 98.19 260 THR A N 1
ATOM 1990 C CA . THR A 1 260 ? 2.750 -4.779 0.797 1.00 98.19 260 THR A CA 1
ATOM 1991 C C . THR A 1 260 ? 2.819 -5.083 -0.690 1.00 98.19 260 THR A C 1
ATOM 1993 O O . THR A 1 260 ? 3.886 -5.436 -1.189 1.00 98.19 260 THR A O 1
ATOM 1996 N N . ALA A 1 261 ? 1.705 -4.938 -1.402 1.00 98.44 261 ALA A N 1
ATOM 1997 C CA . ALA A 1 261 ? 1.692 -4.987 -2.857 1.00 98.44 261 ALA A CA 1
ATOM 1998 C C . ALA A 1 261 ? 1.926 -3.573 -3.412 1.00 98.44 261 ALA A C 1
ATOM 2000 O O . ALA A 1 261 ? 1.266 -2.620 -2.995 1.00 98.44 261 ALA A O 1
ATOM 2001 N N . CYS A 1 262 ? 2.892 -3.436 -4.318 1.00 98.25 262 CYS A N 1
ATOM 2002 C CA . CYS A 1 262 ? 3.238 -2.180 -4.979 1.00 98.25 262 CYS A CA 1
ATOM 2003 C C . CYS A 1 262 ? 2.654 -2.166 -6.391 1.00 98.25 262 CYS A C 1
ATOM 2005 O O . CYS A 1 262 ? 2.746 -3.165 -7.114 1.00 98.25 262 CYS A O 1
ATOM 2007 N N . PHE A 1 263 ? 2.087 -1.031 -6.779 1.00 98.19 263 PHE A N 1
ATOM 2008 C CA . PHE A 1 263 ? 1.482 -0.819 -8.085 1.00 98.19 263 PHE A CA 1
ATOM 2009 C C . PHE A 1 263 ? 1.824 0.564 -8.622 1.00 98.19 263 PHE A C 1
ATOM 2011 O O . PHE A 1 263 ? 2.220 1.455 -7.868 1.00 98.19 263 PHE A O 1
ATOM 2018 N N . ASP A 1 264 ? 1.633 0.734 -9.923 1.00 96.88 264 ASP A N 1
ATOM 2019 C CA . ASP A 1 264 ? 1.481 2.050 -10.524 1.00 96.88 264 ASP A CA 1
ATOM 2020 C C . ASP A 1 264 ? 0.010 2.221 -10.914 1.00 96.88 264 ASP A C 1
ATOM 2022 O O . ASP A 1 264 ? -0.608 1.351 -11.537 1.00 96.88 264 ASP A O 1
ATOM 2026 N N . GLY A 1 265 ? -0.576 3.320 -10.447 1.00 96.06 265 GLY A N 1
ATOM 2027 C CA . GLY A 1 265 ? -1.927 3.729 -10.775 1.00 96.06 265 GLY A CA 1
ATOM 2028 C C . GLY A 1 265 ? -1.919 4.386 -12.142 1.00 96.06 265 GLY A C 1
ATOM 2029 O O . GLY A 1 265 ? -1.330 5.449 -12.319 1.00 96.06 265 GLY A O 1
ATOM 2030 N N . ILE A 1 266 ? -2.582 3.756 -13.101 1.00 95.06 266 ILE A N 1
ATOM 2031 C CA . ILE A 1 266 ? -2.844 4.337 -14.410 1.00 95.06 266 ILE A CA 1
ATOM 2032 C C . ILE A 1 266 ? -4.093 5.192 -14.240 1.00 95.06 266 ILE A C 1
ATOM 2034 O O . ILE A 1 266 ? -5.215 4.681 -14.233 1.00 95.06 266 ILE A O 1
ATOM 2038 N N . LEU A 1 267 ? -3.880 6.485 -14.010 1.00 92.25 267 LEU A N 1
ATOM 2039 C CA . LEU A 1 267 ? -4.933 7.441 -13.695 1.00 92.25 267 LEU A CA 1
ATOM 2040 C C . LEU A 1 267 ? -5.118 8.427 -14.850 1.00 92.25 267 LEU A C 1
ATOM 2042 O O . LEU A 1 267 ? -4.164 8.885 -15.483 1.00 92.25 267 LEU A O 1
ATOM 2046 N N . ARG A 1 268 ? -6.368 8.789 -15.132 1.00 86.88 268 ARG A N 1
ATOM 2047 C CA . ARG A 1 268 ? -6.675 9.777 -16.167 1.00 86.88 268 ARG A CA 1
ATOM 2048 C C . ARG A 1 268 ? -6.215 11.155 -15.719 1.00 86.88 268 ARG A C 1
ATOM 2050 O O . ARG A 1 268 ? -6.398 11.530 -14.565 1.00 86.88 268 ARG A O 1
ATOM 2057 N N . GLU A 1 269 ? -5.733 11.943 -16.675 1.00 80.12 269 GLU A N 1
ATOM 2058 C CA . GLU A 1 269 ? -5.364 13.353 -16.469 1.00 80.12 269 GLU A CA 1
ATOM 2059 C C . GLU A 1 269 ? -4.175 13.557 -15.503 1.00 80.12 269 GLU A C 1
ATOM 2061 O O . GLU A 1 269 ? -3.915 14.678 -15.077 1.00 80.12 269 GLU A O 1
ATOM 2066 N N . CYS A 1 270 ? -3.397 12.503 -15.219 1.00 74.19 270 CYS A N 1
ATOM 2067 C CA . CYS A 1 270 ? -2.177 12.573 -14.402 1.00 74.19 270 CYS A CA 1
ATOM 2068 C C . CYS A 1 270 ? -0.895 12.929 -15.183 1.00 74.19 270 CYS A C 1
ATOM 2070 O O . CYS A 1 270 ? 0.183 13.011 -14.600 1.00 74.19 270 CYS A O 1
ATOM 2072 N N . GLY A 1 271 ? -0.995 13.205 -16.489 1.00 74.38 271 GLY A N 1
ATOM 2073 C CA . GLY A 1 271 ? 0.138 13.682 -17.295 1.00 74.38 271 GLY A CA 1
ATOM 2074 C C . GLY A 1 271 ? 1.160 12.608 -17.685 1.00 74.38 271 GLY A C 1
ATOM 2075 O O . GLY A 1 271 ? 2.311 12.950 -17.954 1.00 74.38 271 GLY A O 1
ATOM 2076 N N . HIS A 1 272 ? 0.751 11.337 -17.721 1.00 82.81 272 HIS A N 1
ATOM 2077 C CA . HIS A 1 272 ? 1.564 10.232 -18.236 1.00 82.81 272 HIS A CA 1
ATOM 2078 C C . HIS A 1 272 ? 1.858 10.408 -19.738 1.00 82.81 272 HIS A C 1
ATOM 2080 O O . HIS A 1 272 ? 1.043 10.941 -20.493 1.00 82.81 272 HIS A O 1
ATOM 2086 N N . LEU A 1 273 ? 3.052 9.994 -20.157 1.00 85.75 273 LEU A N 1
ATOM 2087 C CA . LEU A 1 273 ? 3.538 9.992 -21.538 1.00 85.75 273 LEU A CA 1
ATOM 2088 C C . LEU A 1 273 ? 2.894 8.878 -22.368 1.00 85.75 273 LEU A C 1
ATOM 2090 O O . LEU A 1 273 ? 2.700 9.047 -23.573 1.00 85.75 273 LEU A O 1
ATOM 2094 N N . VAL A 1 274 ? 2.607 7.735 -21.744 1.00 86.38 274 VAL A N 1
ATOM 2095 C CA . VAL A 1 274 ? 1.992 6.580 -22.406 1.00 86.38 274 VAL A CA 1
ATOM 2096 C C . VAL A 1 274 ? 0.467 6.684 -22.357 1.00 86.38 274 VAL A C 1
ATOM 2098 O O . VAL A 1 274 ? -0.128 6.880 -21.298 1.00 86.38 274 VAL A O 1
ATOM 2101 N N . ASP A 1 275 ? -0.182 6.510 -23.512 1.00 85.75 275 ASP A N 1
ATOM 2102 C CA . ASP A 1 275 ? -1.637 6.368 -23.585 1.00 85.75 275 ASP A CA 1
ATOM 2103 C C . ASP A 1 275 ? -2.043 4.932 -23.227 1.00 85.75 275 ASP A C 1
ATOM 2105 O O . ASP A 1 275 ? -1.902 3.999 -24.020 1.00 85.75 275 ASP A O 1
ATOM 2109 N N . HIS A 1 276 ? -2.543 4.764 -22.006 1.00 85.19 276 HIS A N 1
ATOM 2110 C CA . HIS A 1 276 ? -3.066 3.498 -21.496 1.00 85.19 276 HIS A CA 1
ATOM 2111 C C . HIS A 1 276 ? -4.578 3.321 -21.742 1.00 85.19 276 HIS A C 1
ATOM 2113 O O . HIS A 1 276 ? -5.188 2.366 -21.254 1.00 85.19 276 HIS A O 1
ATOM 2119 N N . GLY A 1 277 ? -5.197 4.215 -22.516 1.00 87.00 277 GLY A N 1
ATOM 2120 C CA . GLY A 1 277 ? -6.623 4.201 -22.807 1.00 87.00 277 GLY A CA 1
ATOM 2121 C C . GLY A 1 277 ? -7.489 4.844 -21.713 1.00 87.00 277 GLY A C 1
ATOM 2122 O O . GLY A 1 277 ? -6.999 5.475 -20.777 1.00 87.00 277 GLY A O 1
ATOM 2123 N N . PRO A 1 278 ? -8.825 4.717 -21.823 1.00 86.88 278 PRO A N 1
ATOM 2124 C CA . PRO A 1 278 ? -9.762 5.502 -21.015 1.00 86.88 278 PRO A CA 1
ATOM 2125 C C . PRO A 1 278 ? -10.024 4.934 -19.614 1.00 86.88 278 PRO A C 1
ATOM 2127 O O . PRO A 1 278 ? -10.738 5.564 -18.830 1.00 86.88 278 PRO A O 1
ATOM 2130 N N . ARG A 1 279 ? -9.534 3.728 -19.309 1.00 90.25 279 ARG A N 1
ATOM 2131 C CA . ARG A 1 279 ? -9.842 3.018 -18.065 1.00 90.25 279 ARG A CA 1
ATOM 2132 C C . ARG A 1 279 ? -8.749 3.260 -17.035 1.00 90.25 279 ARG A C 1
ATOM 2134 O O . ARG A 1 279 ? -7.580 3.020 -17.307 1.00 90.25 279 ARG A O 1
ATOM 2141 N N . GLU A 1 280 ? -9.161 3.647 -15.835 1.00 95.00 280 GLU A N 1
ATOM 2142 C CA . GLU A 1 280 ? -8.258 3.701 -14.689 1.00 95.00 280 GLU A CA 1
ATOM 2143 C C . GLU A 1 280 ? -8.057 2.305 -14.111 1.00 95.00 280 GLU A C 1
ATOM 2145 O O . GLU A 1 280 ? -9.014 1.534 -13.979 1.00 95.00 280 GLU A O 1
ATOM 2150 N N . THR A 1 281 ? -6.815 1.966 -13.789 1.00 96.19 281 THR A N 1
ATOM 2151 C CA . THR A 1 281 ? -6.466 0.652 -13.243 1.00 96.19 281 THR A CA 1
ATOM 2152 C C . THR A 1 281 ? -5.237 0.751 -12.348 1.00 96.19 281 THR A C 1
ATOM 2154 O O . THR A 1 281 ? -4.471 1.713 -12.426 1.00 96.19 281 THR A O 1
ATOM 2157 N N . LEU A 1 282 ? -5.050 -0.249 -11.491 1.00 98.00 282 LEU A N 1
ATOM 2158 C CA . LEU A 1 282 ? -3.840 -0.418 -10.693 1.00 98.00 282 LEU A CA 1
ATOM 2159 C C . LEU A 1 282 ? -3.089 -1.623 -11.241 1.00 98.00 282 LEU A C 1
ATOM 2161 O O . LEU A 1 282 ? -3.619 -2.735 -11.216 1.00 98.00 282 LEU A O 1
ATOM 2165 N N . ARG A 1 283 ? -1.863 -1.406 -11.718 1.00 97.56 283 ARG A N 1
ATOM 2166 C CA . ARG A 1 283 ? -1.042 -2.479 -12.275 1.00 97.56 283 ARG A CA 1
ATOM 2167 C C . ARG A 1 283 ? 0.120 -2.788 -11.344 1.00 97.56 283 ARG A C 1
ATOM 2169 O O . ARG A 1 283 ? 0.962 -1.936 -11.062 1.00 97.56 283 ARG A O 1
ATOM 2176 N N . PHE A 1 284 ? 0.126 -4.007 -10.818 1.00 98.12 284 PHE A N 1
ATOM 2177 C CA . PHE A 1 284 ? 1.016 -4.430 -9.742 1.00 98.12 284 PHE A CA 1
ATOM 2178 C C . PHE A 1 284 ? 2.348 -4.941 -10.286 1.00 98.12 284 PHE A C 1
ATOM 2180 O O . PHE A 1 284 ? 2.375 -5.678 -11.270 1.00 98.12 284 PHE A O 1
ATOM 2187 N N . TYR A 1 285 ? 3.451 -4.579 -9.627 1.00 96.44 285 TYR A N 1
ATOM 2188 C CA . TYR A 1 285 ? 4.800 -4.921 -10.098 1.00 96.44 285 TYR A CA 1
ATOM 2189 C C . TYR A 1 285 ? 5.743 -5.480 -9.037 1.00 96.44 285 TYR A C 1
ATOM 2191 O O . TYR A 1 285 ? 6.784 -6.037 -9.377 1.00 96.44 285 TYR A O 1
ATOM 2199 N N . ALA A 1 286 ? 5.419 -5.350 -7.751 1.00 96.06 286 ALA A N 1
ATOM 2200 C CA . ALA A 1 286 ? 6.251 -5.906 -6.693 1.00 96.06 286 ALA A CA 1
ATOM 2201 C C . ALA A 1 286 ? 5.441 -6.244 -5.445 1.00 96.06 286 ALA A C 1
ATOM 2203 O O . ALA A 1 286 ? 4.362 -5.703 -5.206 1.00 96.06 286 ALA A O 1
ATOM 2204 N N . VAL A 1 287 ? 6.008 -7.124 -4.622 1.00 97.19 287 VAL A N 1
ATOM 2205 C CA . VAL A 1 287 ? 5.543 -7.373 -3.260 1.00 97.19 287 VAL A CA 1
ATOM 2206 C C . VAL A 1 287 ? 6.726 -7.235 -2.317 1.00 97.19 287 VAL A C 1
ATOM 2208 O O . VAL A 1 287 ? 7.754 -7.880 -2.511 1.00 97.19 287 VAL A O 1
ATOM 2211 N N . THR A 1 288 ? 6.606 -6.406 -1.291 1.00 95.94 288 THR A N 1
ATOM 2212 C CA . THR A 1 288 ? 7.651 -6.229 -0.278 1.00 95.94 288 THR A CA 1
ATOM 2213 C C . THR A 1 288 ? 7.287 -6.953 1.012 1.00 95.94 288 THR A C 1
ATOM 2215 O O . THR A 1 288 ? 6.115 -7.174 1.337 1.00 95.94 288 THR A O 1
ATOM 2218 N N . CYS A 1 289 ? 8.322 -7.326 1.760 1.00 89.56 289 CYS A N 1
ATOM 2219 C CA . CYS A 1 289 ? 8.188 -7.976 3.054 1.00 89.56 289 CYS A CA 1
ATOM 2220 C C . CYS A 1 289 ? 8.352 -6.947 4.173 1.00 89.56 289 CYS A C 1
ATOM 2222 O O . CYS A 1 289 ? 9.286 -6.142 4.157 1.00 89.56 289 CYS A O 1
ATOM 2224 N N . ARG A 1 290 ? 7.478 -7.008 5.181 1.00 83.38 290 ARG A N 1
ATOM 2225 C CA . ARG A 1 290 ? 7.596 -6.189 6.389 1.00 83.38 290 ARG A CA 1
ATOM 2226 C C . ARG A 1 290 ? 8.970 -6.348 7.032 1.00 83.38 290 ARG A C 1
ATOM 2228 O O . ARG A 1 290 ? 9.347 -7.437 7.449 1.00 83.38 290 ARG A O 1
ATOM 2235 N N . GLY A 1 291 ? 9.660 -5.223 7.205 1.00 75.44 291 GLY A N 1
ATOM 2236 C CA . GLY A 1 291 ? 10.900 -5.171 7.975 1.00 75.44 291 GLY A CA 1
ATOM 2237 C C . GLY A 1 291 ? 12.114 -5.744 7.251 1.00 75.44 291 GLY A C 1
ATOM 2238 O O . GLY A 1 291 ? 13.141 -5.909 7.906 1.00 75.44 291 GLY A O 1
ATOM 2239 N N . ALA A 1 292 ? 12.009 -6.002 5.941 1.00 79.50 292 ALA A N 1
ATOM 2240 C CA . ALA A 1 292 ? 13.129 -6.461 5.134 1.00 79.50 292 ALA A CA 1
ATOM 2241 C C . ALA A 1 292 ? 14.309 -5.486 5.249 1.00 79.50 292 ALA A C 1
ATOM 2243 O O . ALA A 1 292 ? 14.204 -4.282 4.991 1.00 79.50 292 ALA A O 1
ATOM 2244 N N . THR A 1 293 ? 15.442 -6.023 5.670 1.00 79.50 293 THR A N 1
ATOM 2245 C CA . THR A 1 293 ? 16.717 -5.329 5.752 1.00 79.50 293 THR A CA 1
ATOM 2246 C C . THR A 1 293 ? 17.302 -5.119 4.358 1.00 79.50 293 THR A C 1
ATOM 2248 O O . THR A 1 293 ? 16.943 -5.819 3.407 1.00 79.50 293 THR A O 1
ATOM 2251 N N . PRO A 1 294 ? 18.276 -4.204 4.209 1.00 76.44 294 PRO A N 1
ATOM 2252 C CA . PRO A 1 294 ? 18.949 -4.018 2.937 1.00 76.44 294 PRO A CA 1
ATOM 2253 C C . PRO A 1 294 ? 19.511 -5.298 2.307 1.00 76.44 294 PRO A C 1
ATOM 2255 O O . PRO A 1 294 ? 19.468 -5.434 1.083 1.00 76.44 294 PRO A O 1
ATOM 2258 N N . HIS A 1 295 ? 19.976 -6.231 3.141 1.00 78.06 295 HIS A N 1
ATOM 2259 C CA . HIS A 1 295 ? 20.572 -7.502 2.734 1.00 78.06 295 HIS A CA 1
ATOM 2260 C C . HIS A 1 295 ? 19.555 -8.548 2.264 1.00 78.06 295 HIS A C 1
ATOM 2262 O O . HIS A 1 295 ? 19.924 -9.436 1.503 1.00 78.06 295 HIS A O 1
ATOM 2268 N N . GLU A 1 296 ? 18.288 -8.431 2.668 1.00 79.56 296 GLU A N 1
ATOM 2269 C CA . GLU A 1 296 ? 17.205 -9.336 2.251 1.00 79.56 296 GLU A CA 1
ATOM 2270 C C . GLU A 1 296 ? 16.638 -8.984 0.865 1.00 79.56 296 GLU A C 1
ATOM 2272 O O . GLU A 1 296 ? 15.762 -9.679 0.357 1.00 79.56 296 GLU A O 1
ATOM 2277 N N . GLY A 1 297 ? 17.158 -7.933 0.225 1.00 81.44 297 GLY A N 1
ATOM 2278 C CA . GLY A 1 297 ? 16.769 -7.519 -1.122 1.00 81.44 297 GLY A CA 1
ATOM 2279 C C . GLY A 1 297 ? 15.716 -6.410 -1.147 1.00 81.44 297 GLY A C 1
ATOM 2280 O O . GLY A 1 297 ? 15.369 -5.807 -0.129 1.00 81.44 297 GLY A O 1
ATOM 2281 N N . LEU A 1 298 ? 15.277 -6.041 -2.352 1.00 85.00 298 LEU A N 1
ATOM 2282 C CA . LEU A 1 298 ? 14.316 -4.948 -2.563 1.00 85.00 298 LEU A CA 1
ATOM 2283 C C . LEU A 1 298 ? 12.861 -5.392 -2.371 1.00 85.00 298 LEU A C 1
ATOM 2285 O O . LEU A 1 298 ? 12.033 -4.596 -1.935 1.00 85.00 298 LEU A O 1
ATOM 2289 N N . CYS A 1 299 ? 12.558 -6.639 -2.720 1.00 91.06 299 CYS A N 1
ATOM 2290 C CA . CYS A 1 299 ? 11.220 -7.216 -2.718 1.00 91.06 299 CYS A CA 1
ATOM 2291 C C . CYS A 1 299 ? 11.302 -8.743 -2.587 1.00 91.06 299 CYS A C 1
ATOM 2293 O O . CYS A 1 299 ? 12.385 -9.323 -2.674 1.00 91.06 299 CYS A O 1
ATOM 2295 N N . ALA A 1 300 ? 10.154 -9.381 -2.366 1.00 91.50 300 ALA A N 1
ATOM 2296 C CA . ALA A 1 300 ? 10.013 -10.818 -2.542 1.00 91.50 300 ALA A CA 1
ATOM 2297 C C . ALA A 1 300 ? 10.280 -11.207 -4.006 1.00 91.50 300 ALA A C 1
ATOM 2299 O O . ALA A 1 300 ? 10.197 -10.363 -4.898 1.00 91.50 300 ALA A O 1
ATOM 2300 N N . ASP A 1 301 ? 10.572 -12.490 -4.246 1.00 90.81 301 ASP A N 1
ATOM 2301 C CA . ASP A 1 301 ? 10.830 -13.020 -5.590 1.00 90.81 301 ASP A CA 1
ATOM 2302 C C . ASP A 1 301 ? 9.772 -12.521 -6.598 1.00 90.81 301 ASP A C 1
ATOM 2304 O O . ASP A 1 301 ? 8.582 -12.808 -6.401 1.00 90.81 301 ASP A O 1
ATOM 2308 N N . PRO A 1 302 ? 10.158 -11.755 -7.640 1.00 90.69 302 PRO A N 1
ATOM 2309 C CA . PRO A 1 302 ? 9.195 -11.117 -8.531 1.00 90.69 302 PRO A CA 1
ATOM 2310 C C . PRO A 1 302 ? 8.287 -12.116 -9.250 1.00 90.69 302 PRO A C 1
ATOM 2312 O O . PRO A 1 302 ? 7.083 -11.885 -9.333 1.00 90.69 302 PRO A O 1
ATOM 2315 N N . ALA A 1 303 ? 8.831 -13.247 -9.712 1.00 90.12 303 ALA A N 1
ATOM 2316 C CA . ALA A 1 303 ? 8.066 -14.262 -10.434 1.00 90.12 303 ALA A CA 1
ATOM 2317 C C . ALA A 1 303 ? 6.961 -14.866 -9.560 1.00 90.12 303 ALA A C 1
ATOM 2319 O O . ALA A 1 303 ? 5.780 -14.827 -9.914 1.00 90.12 303 ALA A O 1
ATOM 2320 N N . SER A 1 304 ? 7.334 -15.349 -8.375 1.00 92.25 304 SER A N 1
ATOM 2321 C CA . SER A 1 304 ? 6.401 -15.933 -7.411 1.00 92.25 304 SER A CA 1
ATOM 2322 C C . SER A 1 304 ? 5.394 -14.902 -6.902 1.00 92.25 304 SER A C 1
ATOM 2324 O O . SER A 1 304 ? 4.221 -15.217 -6.709 1.00 92.25 304 SER A O 1
ATOM 2326 N N . SER A 1 305 ? 5.831 -13.657 -6.700 1.00 94.19 305 SER A N 1
ATOM 2327 C CA . SER A 1 305 ? 4.978 -12.578 -6.197 1.00 94.19 305 SER A CA 1
ATOM 2328 C C . SER A 1 305 ? 3.924 -12.153 -7.215 1.00 94.19 305 SER A C 1
ATOM 2330 O O . SER A 1 305 ? 2.760 -12.010 -6.846 1.00 94.19 305 SER A O 1
ATOM 2332 N N . MET A 1 306 ? 4.298 -11.988 -8.488 1.00 95.88 306 MET A N 1
ATOM 2333 C CA . MET A 1 306 ? 3.341 -11.644 -9.544 1.00 95.88 306 MET A CA 1
ATOM 2334 C C . MET A 1 306 ? 2.372 -12.796 -9.805 1.00 95.88 306 MET A C 1
ATOM 2336 O O . MET A 1 306 ? 1.171 -12.556 -9.885 1.00 95.88 306 MET A O 1
ATOM 2340 N N . ALA A 1 307 ? 2.848 -14.047 -9.817 1.00 95.50 307 ALA A N 1
ATOM 2341 C CA . ALA A 1 307 ? 1.975 -15.216 -9.922 1.00 95.50 307 ALA A CA 1
ATOM 2342 C C . ALA A 1 307 ? 0.970 -15.297 -8.756 1.00 95.50 307 ALA A C 1
ATOM 2344 O O . ALA A 1 307 ? -0.210 -15.578 -8.969 1.00 95.50 307 ALA A O 1
ATOM 2345 N N . ALA A 1 308 ? 1.408 -14.999 -7.527 1.00 96.88 308 ALA A N 1
ATOM 2346 C CA . ALA A 1 308 ? 0.525 -14.959 -6.364 1.00 96.88 308 ALA A CA 1
ATOM 2347 C C . ALA A 1 308 ? -0.554 -13.875 -6.508 1.00 96.88 308 ALA A C 1
ATOM 2349 O O . ALA A 1 308 ? -1.737 -14.186 -6.378 1.00 96.88 308 ALA A O 1
ATOM 2350 N N . LEU A 1 309 ? -0.178 -12.630 -6.829 1.00 98.00 309 LEU A N 1
ATOM 2351 C CA . LEU A 1 309 ? -1.135 -11.534 -7.032 1.00 98.00 309 LEU A CA 1
ATOM 2352 C C . LEU A 1 309 ? -2.114 -11.826 -8.183 1.00 98.00 309 LEU A C 1
ATOM 2354 O O . LEU A 1 309 ? -3.324 -11.654 -8.024 1.00 98.00 309 LEU A O 1
ATOM 2358 N N . GLN A 1 310 ? -1.614 -12.358 -9.299 1.00 97.81 310 GLN A N 1
ATOM 2359 C CA . GLN A 1 310 ? -2.427 -12.758 -10.448 1.00 97.81 310 GLN A CA 1
ATOM 2360 C C . GLN A 1 310 ? -3.422 -13.867 -10.094 1.00 97.81 310 GLN A C 1
ATOM 2362 O O . GLN A 1 310 ? -4.548 -13.863 -10.587 1.00 97.81 310 GLN A O 1
ATOM 2367 N N . SER A 1 311 ? -3.057 -14.792 -9.198 1.00 97.81 311 SER A N 1
ATOM 2368 C CA . SER A 1 311 ? -3.960 -15.861 -8.751 1.00 97.81 311 SER A CA 1
ATOM 2369 C C . SER A 1 311 ? -5.207 -15.339 -8.023 1.00 97.81 311 SER A C 1
ATOM 2371 O O . SER A 1 311 ? -6.225 -16.034 -7.980 1.00 97.81 311 SER A O 1
ATOM 2373 N N . PHE A 1 312 ? -5.161 -14.114 -7.484 1.00 98.06 312 PHE A N 1
ATOM 2374 C CA . PHE A 1 312 ? -6.321 -13.425 -6.913 1.00 98.06 312 PHE A CA 1
ATOM 2375 C C . PHE A 1 312 ? -7.142 -12.653 -7.955 1.00 98.06 312 PHE A C 1
ATOM 2377 O O . PHE A 1 312 ? -8.232 -12.193 -7.635 1.00 98.06 312 PHE A O 1
ATOM 2384 N N . GLY A 1 313 ? -6.664 -12.544 -9.196 1.00 97.56 313 GLY A N 1
ATOM 2385 C CA . GLY A 1 313 ? -7.310 -11.794 -10.274 1.00 97.56 313 GLY A CA 1
ATOM 2386 C C . GLY A 1 313 ? -6.824 -10.350 -10.422 1.00 97.56 313 GLY A C 1
ATOM 2387 O O . GLY A 1 313 ? -7.479 -9.574 -11.110 1.00 97.56 313 GLY A O 1
ATOM 2388 N N . LEU A 1 314 ? -5.705 -9.978 -9.787 1.00 98.12 314 LEU A N 1
ATOM 2389 C CA . LEU A 1 314 ? -5.104 -8.655 -9.976 1.00 98.12 314 LEU A CA 1
ATOM 2390 C C . LEU A 1 314 ? -4.405 -8.538 -11.337 1.00 98.12 314 LEU A C 1
ATOM 2392 O O . LEU A 1 314 ? -3.835 -9.508 -11.841 1.00 98.12 314 LEU A O 1
ATOM 2396 N N . ASP A 1 315 ? -4.404 -7.323 -11.887 1.00 96.94 315 ASP A N 1
ATOM 2397 C CA . ASP A 1 315 ? -3.618 -6.955 -13.065 1.00 96.94 315 ASP A CA 1
ATOM 2398 C C . ASP A 1 315 ? -2.144 -6.773 -12.673 1.00 96.94 315 ASP A C 1
ATOM 2400 O O . ASP A 1 315 ? -1.796 -5.887 -11.891 1.00 96.94 315 ASP A O 1
ATOM 2404 N N . VAL A 1 316 ? -1.270 -7.639 -13.184 1.00 97.19 316 VAL A N 1
ATOM 2405 C CA . VAL A 1 316 ? 0.153 -7.670 -12.827 1.00 97.19 316 VAL A CA 1
ATOM 2406 C C . VAL A 1 316 ? 1.029 -7.453 -14.055 1.00 97.19 316 VAL A C 1
ATOM 2408 O O . VAL A 1 316 ? 0.690 -7.848 -15.174 1.00 97.19 316 VAL A O 1
ATOM 2411 N N . VAL A 1 317 ? 2.215 -6.885 -13.854 1.00 94.69 317 VAL A N 1
ATOM 2412 C CA . VAL A 1 317 ? 3.280 -6.967 -14.859 1.00 94.69 317 VAL A CA 1
ATOM 2413 C C . VAL A 1 317 ? 3.700 -8.426 -15.022 1.00 94.69 317 VAL A C 1
ATOM 2415 O O . VAL A 1 317 ? 3.824 -9.165 -14.045 1.00 94.69 317 VAL A O 1
ATOM 2418 N N . THR A 1 318 ? 3.923 -8.856 -16.262 1.00 89.25 318 THR A N 1
ATOM 2419 C CA . THR A 1 318 ? 4.398 -10.218 -16.533 1.00 89.25 318 THR A CA 1
ATOM 2420 C C . THR A 1 318 ? 5.923 -10.242 -16.459 1.00 89.25 318 THR A C 1
ATOM 2422 O O . THR A 1 318 ? 6.565 -9.552 -17.254 1.00 89.25 318 THR A O 1
ATOM 2425 N N . PRO A 1 319 ? 6.526 -11.019 -15.543 1.00 83.38 319 PRO A N 1
ATOM 2426 C CA . PRO A 1 319 ? 7.975 -11.138 -15.469 1.00 83.38 319 PRO A CA 1
ATOM 2427 C C . PRO A 1 319 ? 8.536 -11.857 -16.696 1.00 83.38 319 PRO A C 1
ATOM 2429 O O . PRO A 1 319 ? 8.038 -12.919 -17.074 1.00 83.38 319 PRO A O 1
ATOM 2432 N N . GLN A 1 320 ? 9.589 -11.303 -17.298 1.00 77.75 320 GLN A N 1
ATOM 2433 C CA . GLN A 1 320 ? 10.309 -11.930 -18.406 1.00 77.75 320 GLN A CA 1
ATOM 2434 C C . GLN A 1 320 ? 11.705 -12.370 -17.941 1.00 77.75 320 GLN A C 1
ATOM 2436 O O . GLN A 1 320 ? 12.466 -11.529 -17.447 1.00 77.75 320 GLN A O 1
ATOM 2441 N N . PRO A 1 321 ? 12.057 -13.666 -18.064 1.00 72.25 321 PRO A N 1
ATOM 2442 C CA . PRO A 1 321 ? 13.418 -14.114 -17.802 1.00 72.25 321 PRO A CA 1
ATOM 2443 C C . PRO A 1 321 ? 14.362 -13.533 -18.864 1.00 72.25 321 PRO A C 1
ATOM 2445 O O . PRO A 1 321 ? 14.028 -13.548 -20.052 1.00 72.25 321 PRO A O 1
ATOM 2448 N N . GLN A 1 322 ? 15.513 -13.016 -18.426 1.00 60.31 322 GLN A N 1
ATOM 2449 C CA . GLN A 1 322 ? 16.600 -12.551 -19.295 1.00 60.31 322 GLN A CA 1
ATOM 2450 C C . GLN A 1 322 ? 17.804 -13.485 -19.236 1.00 60.31 322 GLN A C 1
ATOM 2452 O O . GLN A 1 322 ? 18.110 -13.984 -18.128 1.00 60.31 322 GLN A O 1
#

Secondary structure (DSSP, 8-state):
-------------------------------------------TTHHHHHHHHHHHHHHHHHHHHHHHHHHH-SS--TT-TTEEEEEEEEEETTEEEEEEEEEE-S-HHHHHHH-HHHHHH--SSEEEEEE--SSSPPPEEEEEEE-PPP--STT-S-----SPP---EE-PPP-SEEEEEEEEEETTEEEEEEEESS-EEEEETT--HHHHHTT--SSS--HHHHHHHHHHHHHHHHHHHSPTTHHHHHHHHHHHHTEEEEEEEE-TTS--SS---S--EEEEEEEEETT--GGG-SSS-HHHHHHHHHHTT--BPPPEE-

Radius of gyration: 25.85 Å; chains: 1; bounding box: 82×64×70 Å

pLDDT: mean 79.99, std 22.54, range [24.09, 98.75]